Protein AF-A0A972ZV09-F1 (afdb_monomer_lite)

Radius of gyration: 36.0 Å; chains: 1; bounding box: 97×47×98 Å

Secondary structure (DSSP, 8-state):
--GGGS--S-EEEEEEEEESS-EEEEEEEEEETTEEEEEEEEEETTEEEEEEEEEE-SSSEEEEEEE---TTSPP-GGG-EEEEEEEEETTEEEEEEEETTS-EEEEEEEEE------S--------------EEEEEEEESEEE-HHHHHHHHHHHHHHS-TTPPPEEEEEETTEEEEEEHHHHHH-SSS-SEES-EEEEEEE--TT--EEEEEEE-SSSPEEEEEEESSHHHHHHHHHHHHHHHHTTB-HHHHHHHHHHHHHHHHHHHHHHHHGGGS-HHHHHHHHHHHHHHHHHHHHHHHHS-SEEEES-GGG--GGGGTHHHHHHHHHHHHHHHHHHHHHHHS-THHHHHHHHHHHT-

Foldseek 3Di:
DDPPPPDPPAAKKWKFWDFLFTFTKIKHWDDDPNFIKIWIWTQTPNDIWIWIWGWDCDVQTKTFTFTDDDPPDDGDQQATWMKTWDDDDPQWTKIWIAGNVGTIGIMTIGGDDPPPDPDPDCPDPPDPPPLDKDKDKDFQWFFEAEQVLVVVLQCLVCVLAPVPWFKWKWFQDPNDTDIDTPVVLLPDPPGDQKGQWMKIKTWDDDVSWTWIWIWTRHFQDTTMIMIITSDPVSSVVSRVVSSVSSNVGHDPLLRCCSVCLVVVLVVLVVVLVVVLVVDDPVVSVVSVVVSVVLSVVSVVVSSVRTSYMYGSDPPPPDVVNSCVSVVVVVVSVVVSVVVVVVVVVPPPPVPVVVVVCVVVVD

Structure (mmCIF, N/CA/C/O backbone):
data_AF-A0A972ZV09-F1
#
_entry.id   AF-A0A972ZV09-F1
#
loop_
_atom_site.group_PDB
_atom_site.id
_atom_site.type_symbol
_atom_site.label_atom_id
_atom_site.label_alt_id
_atom_site.label_comp_id
_atom_site.label_asym_id
_atom_site.label_entity_id
_atom_site.label_seq_id
_atom_site.pdbx_PDB_ins_code
_atom_site.Cartn_x
_atom_site.Cartn_y
_atom_site.Cartn_z
_atom_site.occupancy
_atom_site.B_iso_or_equiv
_atom_site.auth_seq_id
_atom_site.auth_comp_id
_atom_site.auth_asym_id
_atom_site.auth_atom_id
_atom_site.pdbx_PDB_model_num
ATOM 1 N N . MET A 1 1 ? -25.534 -18.226 44.373 1.00 36.06 1 MET A N 1
ATOM 2 C CA . MET A 1 1 ? -24.478 -17.247 44.049 1.00 36.06 1 MET A CA 1
ATOM 3 C C . MET A 1 1 ? -24.821 -16.002 44.845 1.00 36.06 1 MET A C 1
ATOM 5 O O . MET A 1 1 ? -25.940 -15.525 44.704 1.00 36.06 1 MET A O 1
ATOM 9 N N . ASN A 1 2 ? -23.976 -15.649 45.815 1.00 26.70 2 ASN A N 1
ATOM 10 C CA . ASN A 1 2 ? -24.280 -14.675 46.866 1.00 26.70 2 ASN A CA 1
ATOM 11 C C . ASN A 1 2 ? -24.322 -13.252 46.293 1.00 26.70 2 ASN A C 1
ATOM 13 O O . ASN A 1 2 ? -23.460 -12.887 45.502 1.00 26.70 2 ASN A O 1
ATOM 17 N N . ILE A 1 3 ? -25.323 -12.472 46.697 1.00 36.94 3 ILE A N 1
ATOM 18 C CA . ILE A 1 3 ? -25.605 -11.109 46.208 1.00 36.94 3 ILE A CA 1
ATOM 19 C C . ILE A 1 3 ? -24.677 -10.066 46.881 1.00 36.94 3 ILE A C 1
ATOM 21 O O . ILE A 1 3 ? -24.664 -8.903 46.496 1.00 36.94 3 ILE A O 1
ATOM 25 N N . ASP A 1 4 ? -23.822 -10.496 47.813 1.00 37.41 4 ASP A N 1
ATOM 26 C CA . ASP A 1 4 ? -22.968 -9.622 48.631 1.00 37.41 4 ASP A CA 1
ATOM 27 C C . ASP A 1 4 ? -21.567 -9.328 48.042 1.00 37.41 4 ASP A C 1
ATOM 29 O O . ASP A 1 4 ? -20.774 -8.644 48.683 1.00 37.41 4 ASP A O 1
ATOM 33 N N . GLU A 1 5 ? -21.236 -9.804 46.832 1.00 37.22 5 GLU A N 1
ATOM 34 C CA . GLU A 1 5 ? -19.898 -9.619 46.216 1.00 37.22 5 GLU A CA 1
ATOM 35 C C . GLU A 1 5 ? -19.857 -8.720 44.965 1.00 37.22 5 GLU A C 1
ATOM 37 O O . GLU A 1 5 ? -18.779 -8.468 44.426 1.00 37.22 5 GLU A O 1
ATOM 42 N N . ILE A 1 6 ? -20.988 -8.162 44.516 1.00 45.69 6 ILE A N 1
ATOM 43 C CA . ILE A 1 6 ? -20.972 -7.089 43.510 1.00 45.69 6 ILE A CA 1
ATOM 44 C C . ILE A 1 6 ? -20.925 -5.772 44.278 1.00 45.69 6 ILE A C 1
ATOM 46 O O . ILE A 1 6 ? -21.957 -5.269 44.724 1.00 45.69 6 ILE A O 1
ATOM 50 N N . GLY A 1 7 ? -19.715 -5.237 44.469 1.00 53.50 7 GLY A N 1
ATOM 51 C CA . GLY A 1 7 ? -19.532 -3.878 44.974 1.00 53.50 7 GLY A CA 1
ATOM 52 C C . GLY A 1 7 ? -20.474 -2.940 44.209 1.00 53.50 7 GLY A C 1
ATOM 53 O O . GLY A 1 7 ? -20.509 -3.018 42.977 1.00 53.50 7 GLY A O 1
ATOM 54 N N . PRO A 1 8 ? -21.304 -2.138 44.906 1.00 65.50 8 PRO A N 1
ATOM 55 C CA . PRO A 1 8 ? -22.316 -1.309 44.263 1.00 65.50 8 PRO A CA 1
ATOM 56 C C . PRO A 1 8 ? -21.635 -0.464 43.188 1.00 65.50 8 PRO A C 1
ATOM 58 O O . PRO A 1 8 ? -20.474 -0.106 43.353 1.00 65.50 8 PRO A O 1
ATOM 61 N N . ILE A 1 9 ? -22.352 -0.131 42.114 1.00 78.44 9 ILE A N 1
ATOM 62 C CA . ILE A 1 9 ? -21.926 0.704 40.969 1.00 78.44 9 ILE A CA 1
ATOM 63 C C . ILE A 1 9 ? -21.288 2.072 41.332 1.00 78.44 9 ILE A C 1
ATOM 65 O O . ILE A 1 9 ? -21.080 2.910 40.461 1.00 78.44 9 ILE A O 1
ATOM 69 N N . GLU A 1 10 ? -21.028 2.342 42.610 1.00 85.88 10 GLU A N 1
ATOM 70 C CA . GLU A 1 10 ? -20.207 3.425 43.127 1.00 85.88 10 GLU A CA 1
ATOM 71 C C . GLU A 1 10 ? -18.882 3.517 42.361 1.00 85.88 10 GLU A C 1
ATOM 73 O O . GLU A 1 10 ? -18.126 2.555 42.229 1.00 85.88 10 GLU A O 1
ATOM 78 N N . GLY A 1 11 ? -18.602 4.705 41.837 1.00 87.00 11 GLY A N 1
ATOM 79 C CA . GLY A 1 11 ? -17.450 4.936 40.987 1.00 87.00 11 GLY A CA 1
ATOM 80 C C . GLY A 1 11 ? -17.715 5.982 39.919 1.00 87.00 11 GLY A C 1
ATOM 81 O O . GLY A 1 11 ? -18.729 6.684 39.917 1.00 87.00 11 GLY A O 1
ATOM 82 N N . HIS A 1 12 ? -16.757 6.089 39.010 1.00 89.69 12 HIS A N 1
ATOM 83 C CA . HIS A 1 12 ? -16.857 6.939 37.837 1.00 89.69 12 HIS A CA 1
ATOM 84 C C . HIS A 1 12 ? -16.921 6.043 36.609 1.00 89.69 12 HIS A C 1
ATOM 86 O O . HIS A 1 12 ? -16.189 5.056 36.504 1.00 89.69 12 HIS A O 1
ATOM 92 N N . TRP A 1 13 ? -17.771 6.421 35.669 1.00 90.88 13 TRP A N 1
ATOM 93 C CA . TRP A 1 13 ? -18.077 5.631 34.495 1.00 90.88 13 TRP A CA 1
ATOM 94 C C . TRP A 1 13 ? -18.086 6.532 33.272 1.00 90.88 13 TRP A C 1
ATOM 96 O O . TRP A 1 13 ? -18.678 7.613 33.278 1.00 90.88 13 TRP A O 1
ATOM 106 N N . LEU A 1 14 ? -17.428 6.074 32.215 1.00 91.75 14 LEU A N 1
ATOM 107 C CA . LEU A 1 14 ? -17.494 6.692 30.898 1.00 91.75 14 LEU A CA 1
ATOM 108 C C . LEU A 1 14 ? -18.396 5.842 30.025 1.00 91.75 14 LEU A C 1
ATOM 110 O O . LEU A 1 14 ? -18.236 4.624 29.980 1.00 91.75 14 LEU A O 1
ATOM 114 N N . GLY A 1 15 ? -19.338 6.474 29.342 1.00 89.31 15 GLY A N 1
ATOM 115 C CA . GLY A 1 15 ? -20.274 5.758 28.500 1.00 89.31 15 GLY A CA 1
ATOM 116 C C . GLY A 1 15 ? -20.595 6.466 27.203 1.00 89.31 15 GLY A C 1
ATOM 117 O O . GLY A 1 15 ? -20.342 7.655 27.022 1.00 89.31 15 GLY A O 1
ATOM 118 N N . GLU A 1 16 ? -21.166 5.696 26.289 1.00 90.00 16 GLU A N 1
ATOM 119 C CA . GLU A 1 16 ? -21.756 6.202 25.057 1.00 90.00 16 GLU A CA 1
ATOM 120 C C . GLU A 1 16 ? -23.252 5.900 25.093 1.00 90.00 16 GLU A C 1
ATOM 122 O O . GLU A 1 16 ? -23.661 4.747 25.258 1.00 90.00 16 GLU A O 1
ATOM 127 N N . ILE A 1 17 ? -24.058 6.947 24.953 1.00 90.00 17 ILE A N 1
ATOM 128 C CA . ILE A 1 17 ? -25.514 6.869 24.895 1.00 90.00 17 ILE A CA 1
ATOM 129 C C . ILE A 1 17 ? -25.917 6.767 23.429 1.00 90.00 17 ILE A C 1
ATOM 131 O O . ILE A 1 17 ? -25.438 7.530 22.589 1.00 90.00 17 ILE A O 1
ATOM 135 N N . ARG A 1 18 ? -26.791 5.809 23.115 1.00 90.12 18 ARG A N 1
ATOM 136 C CA . ARG A 1 18 ? -27.318 5.555 21.769 1.00 90.12 18 ARG A CA 1
ATOM 137 C C . ARG A 1 18 ? -28.833 5.386 21.828 1.00 90.12 18 ARG A C 1
ATOM 139 O O . ARG A 1 18 ? -29.338 4.772 22.761 1.00 90.12 18 ARG A O 1
ATOM 146 N N . GLY A 1 19 ? -29.560 5.873 20.824 1.00 91.19 19 GLY A N 1
ATOM 147 C CA . GLY A 1 19 ? -31.023 5.802 20.764 1.00 91.19 19 GLY A CA 1
ATOM 148 C C . GLY A 1 19 ? -31.604 7.039 20.094 1.00 91.19 19 GLY A C 1
ATOM 149 O O . GLY A 1 19 ? -31.055 7.509 19.099 1.00 91.19 19 GLY A O 1
ATOM 150 N N . THR A 1 20 ? -32.682 7.588 20.661 1.00 89.94 20 THR A N 1
ATOM 151 C CA . THR A 1 20 ? -33.258 8.872 20.216 1.00 89.94 20 THR A CA 1
ATOM 152 C C . THR A 1 20 ? -32.247 10.020 20.327 1.00 89.94 20 THR A C 1
ATOM 154 O O . THR A 1 20 ? -32.226 10.911 19.481 1.00 89.94 20 THR A O 1
ATOM 157 N N . HIS A 1 21 ? -31.369 9.963 21.331 1.00 87.25 21 HIS A N 1
ATOM 158 C CA . HIS A 1 21 ? -30.211 10.841 21.467 1.00 87.25 21 HIS A CA 1
ATOM 159 C C . HIS A 1 21 ? -28.920 10.024 21.410 1.00 87.25 21 HIS A C 1
ATOM 161 O O . HIS A 1 21 ? -28.874 8.877 21.862 1.00 87.25 21 HIS A O 1
ATOM 167 N N . ILE A 1 22 ? -27.879 10.624 20.830 1.00 87.00 22 ILE A N 1
ATOM 168 C CA . ILE A 1 22 ? -26.551 10.024 20.705 1.00 87.00 22 ILE A CA 1
ATOM 169 C C . ILE A 1 22 ? -25.535 11.010 21.267 1.00 87.00 22 ILE A C 1
ATOM 171 O O . ILE A 1 22 ? -25.523 12.178 20.871 1.00 87.00 22 ILE A O 1
ATOM 175 N N . GLY A 1 23 ? -24.698 10.545 22.190 1.00 88.19 23 GLY A N 1
ATOM 176 C CA . GLY A 1 23 ? -23.749 11.410 22.874 1.00 88.19 23 GLY A CA 1
ATOM 177 C C . GLY A 1 23 ? -22.776 10.663 23.773 1.00 88.19 23 GLY A C 1
ATOM 178 O O . GLY A 1 23 ? -23.015 9.524 24.179 1.00 88.19 23 GLY A O 1
ATOM 179 N N . ASN A 1 24 ? -21.677 11.337 24.102 1.00 91.00 24 ASN A N 1
ATOM 180 C CA . ASN A 1 24 ? -20.750 10.864 25.125 1.00 91.00 24 ASN A CA 1
ATOM 181 C C . ASN A 1 24 ? -21.322 11.200 26.499 1.00 91.00 24 ASN A C 1
ATOM 183 O O . ASN A 1 24 ? -21.827 12.306 26.702 1.00 91.00 24 ASN A O 1
ATOM 187 N N . ALA A 1 25 ? -21.206 10.276 27.443 1.00 92.31 25 ALA A N 1
ATOM 188 C CA . ALA A 1 25 ? -21.723 10.443 28.785 1.00 92.31 25 ALA A CA 1
ATOM 189 C C . ALA A 1 25 ? -20.680 10.126 29.854 1.00 92.31 25 ALA A C 1
ATOM 191 O O . ALA A 1 25 ? -19.812 9.266 29.697 1.00 92.31 25 ALA A O 1
ATOM 192 N N . PHE A 1 26 ? -20.796 10.828 30.971 1.00 93.75 26 PHE A N 1
ATOM 193 C CA . PHE A 1 26 ? -20.036 10.594 32.182 1.00 93.75 26 PHE A CA 1
ATOM 194 C C . PHE A 1 26 ? -21.010 10.418 33.336 1.00 93.75 26 PHE A C 1
ATOM 196 O O . PHE A 1 26 ? -21.828 11.298 33.586 1.00 93.75 26 PHE A O 1
ATOM 203 N N . LEU A 1 27 ? -20.913 9.294 34.033 1.00 93.38 27 LEU A N 1
ATOM 204 C CA . LEU A 1 27 ? -21.746 8.974 35.180 1.00 93.38 27 LEU A CA 1
ATOM 205 C C . LEU A 1 27 ? -20.853 8.819 36.404 1.00 93.38 27 LEU A C 1
ATOM 207 O O . LEU A 1 27 ? -19.906 8.033 36.411 1.00 93.38 27 LEU A O 1
ATOM 211 N N . ARG A 1 28 ? -21.181 9.537 37.468 1.00 93.12 28 ARG A N 1
ATOM 212 C CA . ARG A 1 28 ? -20.557 9.379 38.774 1.00 93.12 28 ARG A CA 1
ATOM 213 C C . ARG A 1 28 ? -21.604 8.892 39.751 1.00 93.12 28 ARG A C 1
ATOM 215 O O . ARG A 1 28 ? -22.574 9.599 39.974 1.00 93.12 28 ARG A O 1
ATOM 222 N N . VAL A 1 29 ? -21.379 7.743 40.374 1.00 91.31 29 VAL A N 1
ATOM 223 C CA . VAL A 1 29 ? -22.232 7.232 41.450 1.00 91.31 29 VAL A CA 1
ATOM 224 C C . VAL A 1 29 ? -21.458 7.284 42.755 1.00 91.31 29 VAL A C 1
ATOM 226 O O . VAL A 1 29 ? -20.317 6.829 42.828 1.00 91.31 29 VAL A O 1
ATOM 229 N N . TYR A 1 30 ? -22.051 7.870 43.785 1.00 90.00 30 TYR A N 1
ATOM 230 C CA . TYR A 1 30 ? -21.415 8.036 45.084 1.00 90.00 30 TYR A CA 1
ATOM 231 C C . TYR A 1 30 ? -22.450 8.031 46.201 1.00 90.00 30 TYR A C 1
ATOM 233 O O . TYR A 1 30 ? -23.641 8.254 45.985 1.00 90.00 30 TYR A O 1
ATOM 241 N N . ARG A 1 31 ? -21.981 7.787 47.422 1.00 89.62 31 ARG A N 1
ATOM 242 C CA . ARG A 1 31 ? -22.831 7.816 48.605 1.00 89.62 31 ARG A CA 1
ATOM 243 C C . ARG A 1 31 ? -22.813 9.199 49.246 1.00 89.62 31 ARG A C 1
ATOM 245 O O . ARG A 1 31 ? -21.745 9.741 49.520 1.00 89.62 31 ARG A O 1
ATOM 252 N N . SER A 1 32 ? -23.989 9.745 49.529 1.00 88.12 32 SER A N 1
ATOM 253 C CA . SER A 1 32 ? -24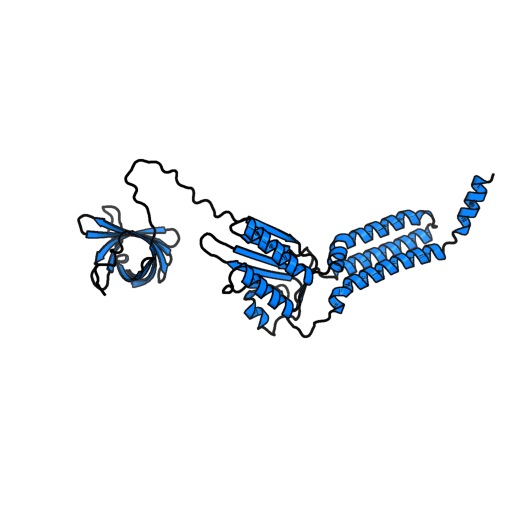.166 10.984 50.286 1.00 88.12 32 SER A CA 1
ATOM 254 C C . SER A 1 32 ? -25.251 10.768 51.332 1.00 88.12 32 SER A C 1
ATOM 256 O O . SER A 1 32 ? -26.338 10.303 51.006 1.00 88.12 32 SER A O 1
ATOM 258 N N . ASN A 1 33 ? -24.953 11.049 52.603 1.00 86.50 33 ASN A N 1
ATOM 259 C CA . ASN A 1 33 ? -25.886 10.857 53.725 1.00 86.50 33 ASN A CA 1
ATOM 260 C C . ASN A 1 33 ? -26.512 9.447 53.806 1.00 86.50 33 ASN A C 1
ATOM 262 O O . ASN A 1 33 ? -27.646 9.286 54.243 1.00 86.50 33 ASN A O 1
ATOM 266 N N . GLY A 1 34 ? -25.769 8.417 53.387 1.00 81.81 34 GLY A N 1
ATOM 267 C CA . GLY A 1 34 ? -26.234 7.026 53.392 1.00 81.81 34 GLY A CA 1
ATOM 268 C C . GLY A 1 34 ? -27.050 6.612 52.164 1.00 81.81 34 GLY A C 1
ATOM 269 O O . GLY A 1 34 ? -27.286 5.419 51.995 1.00 81.81 34 GLY A O 1
ATOM 270 N N . GLU A 1 35 ? -27.408 7.545 51.281 1.00 86.19 35 GLU A N 1
ATOM 271 C CA . GLU A 1 35 ? -28.100 7.262 50.022 1.00 86.19 35 GLU A CA 1
ATOM 272 C C . GLU A 1 35 ? -27.125 7.219 48.840 1.00 86.19 35 GLU A C 1
ATOM 274 O O . GLU A 1 35 ? -26.125 7.941 48.816 1.00 86.19 35 GLU A O 1
ATOM 279 N N . LEU A 1 36 ? -27.418 6.372 47.850 1.00 89.12 36 LEU A N 1
ATOM 280 C CA . LEU A 1 36 ? -26.687 6.326 46.586 1.00 89.12 36 LEU A CA 1
ATOM 281 C C . LEU A 1 36 ? -27.261 7.364 45.617 1.00 89.12 36 LEU A C 1
ATOM 283 O O . LEU A 1 36 ? -28.429 7.296 45.230 1.00 89.12 36 LEU A O 1
ATOM 287 N N . ILE A 1 37 ? -26.415 8.302 45.211 1.00 92.62 37 ILE A N 1
ATOM 288 C CA . ILE A 1 37 ? -26.747 9.399 44.303 1.00 92.62 37 ILE A CA 1
ATOM 289 C C . ILE A 1 37 ? -25.863 9.285 43.061 1.00 92.62 37 ILE A C 1
ATOM 291 O O . ILE A 1 37 ? -24.741 8.774 43.124 1.00 92.62 37 ILE A O 1
ATOM 295 N N . SER A 1 38 ? -26.366 9.764 41.930 1.00 92.88 38 SER A N 1
ATOM 296 C CA . SER A 1 38 ? -25.640 9.866 40.674 1.00 92.88 38 SER A CA 1
ATOM 297 C C . SER A 1 38 ? -25.595 11.296 40.134 1.00 92.88 38 SER A C 1
ATOM 299 O O . SER A 1 38 ? -26.609 11.982 40.166 1.00 92.88 38 SER A O 1
ATOM 301 N N . ASP A 1 39 ? -24.458 11.694 39.564 1.00 93.06 39 ASP A N 1
ATOM 302 C CA . ASP A 1 39 ? -24.303 12.852 38.665 1.00 93.06 39 ASP A CA 1
ATOM 303 C C . ASP A 1 39 ? -24.043 12.296 37.258 1.00 93.06 39 ASP A C 1
ATOM 305 O O . ASP A 1 39 ? -23.027 11.629 37.029 1.00 93.06 39 ASP A O 1
ATOM 309 N N . LEU A 1 40 ? -24.987 12.502 36.341 1.00 93.81 40 LEU A N 1
ATOM 310 C CA . LEU A 1 40 ? -24.896 12.083 34.947 1.00 93.81 40 LEU A CA 1
ATOM 311 C C . LEU A 1 40 ? -24.766 13.311 34.048 1.00 93.81 40 LEU A C 1
ATOM 313 O O . LEU A 1 40 ? -25.649 14.159 33.995 1.00 93.81 40 LEU A O 1
ATOM 317 N N . ARG A 1 41 ? -23.694 13.364 33.261 1.00 93.56 41 ARG A N 1
ATOM 318 C CA . ARG A 1 41 ? -23.439 14.424 32.283 1.00 93.56 41 ARG A CA 1
ATOM 319 C C . ARG A 1 41 ? -23.429 13.839 30.893 1.00 93.56 41 ARG A C 1
ATOM 321 O O . ARG A 1 41 ? -22.662 12.916 30.631 1.00 93.56 41 ARG A O 1
ATOM 328 N N . ILE A 1 42 ? -24.235 14.390 29.999 1.00 90.88 42 ILE A N 1
ATOM 329 C CA . ILE A 1 42 ? -24.343 13.928 28.618 1.00 90.88 42 ILE A CA 1
ATOM 330 C C . ILE A 1 42 ? -23.998 15.088 27.698 1.00 90.88 42 ILE A C 1
ATOM 332 O O . ILE A 1 42 ? -24.594 16.154 27.800 1.00 90.88 42 ILE A O 1
ATOM 336 N N . ASN A 1 43 ? -23.048 14.875 26.793 1.00 88.75 43 ASN A N 1
ATOM 337 C CA . ASN A 1 43 ? -22.777 15.790 25.694 1.00 88.75 43 ASN A CA 1
ATOM 338 C C . ASN A 1 43 ? -23.555 15.331 24.457 1.00 88.75 43 ASN A C 1
ATOM 340 O O . ASN A 1 43 ? -23.182 14.336 23.826 1.00 88.75 43 ASN A O 1
ATOM 344 N N . ILE A 1 44 ? -24.618 16.060 24.121 1.00 80.81 44 ILE A N 1
ATOM 345 C CA . ILE A 1 44 ? -25.437 15.839 22.928 1.00 80.81 44 ILE A CA 1
ATOM 346 C C . ILE A 1 44 ? -25.164 17.000 21.975 1.00 80.81 44 ILE A C 1
ATOM 348 O O . ILE A 1 44 ? -25.475 18.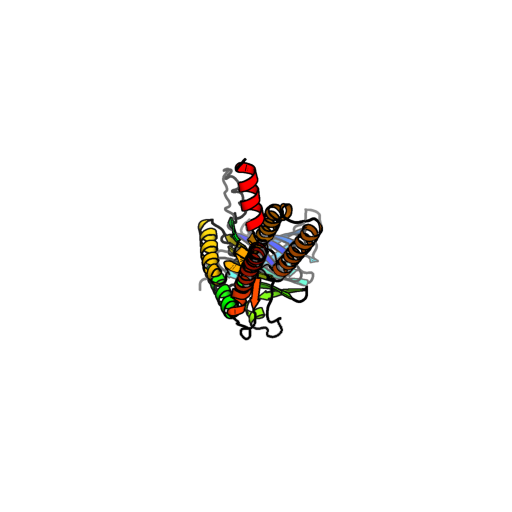146 22.274 1.00 80.81 44 ILE A O 1
ATOM 352 N N . GLN A 1 45 ? -24.566 16.708 20.818 1.00 76.19 45 GLN A N 1
ATOM 353 C CA . GLN A 1 45 ? -24.305 17.700 19.760 1.00 76.19 45 GLN A CA 1
ATOM 354 C C . GLN A 1 45 ? -23.517 18.952 20.208 1.00 76.19 45 GLN A C 1
ATOM 356 O O . GLN A 1 45 ? -23.618 20.004 19.585 1.00 76.19 45 GLN A O 1
ATOM 361 N N . GLY A 1 46 ? -22.677 18.833 21.241 1.00 75.12 46 GLY A N 1
ATOM 362 C CA . GLY A 1 46 ? -21.849 19.928 21.752 1.00 75.12 46 GLY A CA 1
ATOM 363 C C . GLY A 1 46 ? -22.429 20.641 22.974 1.00 75.12 46 GLY A C 1
ATOM 364 O O . GLY A 1 46 ? -21.700 21.399 23.612 1.00 75.12 46 GLY A O 1
ATOM 365 N N . GLU A 1 47 ? -23.681 20.367 23.345 1.00 81.31 47 GLU A N 1
ATOM 366 C CA . GLU A 1 47 ? -24.303 20.882 24.565 1.00 81.31 47 GLU A CA 1
ATOM 367 C C . GLU A 1 47 ? -24.250 19.836 25.682 1.00 81.31 47 GLU A C 1
ATOM 369 O O . GLU A 1 47 ? -24.507 18.650 25.463 1.00 81.31 47 GLU A O 1
ATOM 374 N N . VAL A 1 48 ? -23.883 20.271 26.892 1.00 86.56 48 VAL A N 1
ATOM 375 C CA . VAL A 1 48 ? -23.780 19.393 28.065 1.00 86.56 48 VAL A CA 1
ATOM 376 C C . VAL A 1 48 ? -25.037 19.527 28.914 1.00 86.56 48 VAL A C 1
ATOM 378 O O . VAL A 1 48 ? -25.269 20.571 29.519 1.00 86.56 48 VAL A O 1
ATOM 381 N N . THR A 1 49 ? -25.808 18.449 29.007 1.00 88.81 49 THR A N 1
ATOM 382 C CA . THR A 1 49 ? -26.947 18.327 29.923 1.00 88.81 49 THR A CA 1
ATOM 383 C C . THR A 1 49 ? -26.522 17.546 31.161 1.00 88.81 49 THR A C 1
ATOM 385 O O . THR A 1 49 ? -25.858 16.512 31.050 1.00 88.81 49 THR A O 1
ATOM 388 N N . VAL A 1 50 ? -26.894 18.040 32.342 1.00 92.56 50 VAL A N 1
ATOM 389 C CA . VAL A 1 50 ? -26.559 17.432 33.636 1.00 92.56 50 VAL A CA 1
ATOM 390 C C . VAL A 1 50 ? -27.836 16.911 34.289 1.00 92.56 50 VAL A C 1
ATOM 392 O O . VAL A 1 50 ? -28.852 17.603 34.292 1.00 92.56 50 VAL A O 1
ATOM 395 N N . PHE A 1 51 ? -27.777 15.702 34.836 1.00 93.06 51 PHE A N 1
ATOM 396 C CA . PHE A 1 51 ? -28.855 15.054 35.568 1.00 93.06 51 PHE A CA 1
ATOM 397 C C . PHE A 1 51 ? -28.360 14.646 36.951 1.00 93.06 51 PHE A C 1
ATOM 399 O O . PHE A 1 51 ? -27.358 13.939 37.075 1.00 93.06 51 PHE A O 1
ATOM 406 N N . ASP A 1 52 ? -29.109 15.030 37.973 1.00 93.00 52 ASP A N 1
ATOM 407 C CA . ASP A 1 52 ? -29.004 14.443 39.298 1.00 93.00 52 ASP A CA 1
ATOM 408 C C . ASP A 1 52 ? -29.883 13.201 39.341 1.00 93.00 52 ASP A C 1
ATOM 410 O O . ASP A 1 52 ? -31.007 13.205 38.836 1.00 93.00 52 ASP A O 1
ATOM 414 N N . GLY A 1 53 ? -29.402 12.124 39.950 1.00 91.19 53 GLY A N 1
ATOM 415 C CA . GLY A 1 53 ? -30.209 10.924 40.058 1.00 91.19 53 GLY A CA 1
ATOM 416 C C . GLY A 1 53 ? -30.087 10.180 41.366 1.00 91.19 53 GLY A C 1
ATOM 417 O O . GLY A 1 53 ? -29.083 10.263 42.069 1.00 91.19 53 GLY A O 1
ATOM 418 N N . ARG A 1 54 ? -31.148 9.451 41.704 1.00 92.56 54 ARG A N 1
ATOM 419 C CA . ARG A 1 54 ? -31.202 8.595 42.891 1.00 92.56 54 ARG A CA 1
ATOM 420 C C . ARG A 1 54 ? -31.121 7.144 42.454 1.00 92.56 54 ARG A C 1
ATOM 422 O O . ARG A 1 54 ? -31.899 6.709 41.607 1.00 92.56 54 ARG A O 1
ATOM 429 N N . VAL A 1 55 ? -30.176 6.402 43.023 1.00 91.50 55 VAL A N 1
ATOM 430 C CA . VAL A 1 55 ? -29.971 4.994 42.680 1.00 91.50 55 VAL A CA 1
ATOM 431 C C . VAL A 1 55 ? -30.813 4.119 43.600 1.00 91.50 55 VAL A C 1
ATOM 433 O O . VAL A 1 55 ? -30.580 4.041 44.806 1.00 91.50 55 VAL A O 1
ATOM 436 N N . ASN A 1 56 ? -31.758 3.397 43.011 1.00 90.00 56 ASN A N 1
ATOM 437 C CA . ASN A 1 56 ? -32.533 2.362 43.674 1.00 90.00 56 ASN A CA 1
ATOM 438 C C . ASN A 1 56 ? -31.832 1.015 43.452 1.00 90.00 56 ASN A C 1
ATOM 440 O O . ASN A 1 56 ? -31.903 0.433 42.370 1.00 90.00 56 ASN A O 1
ATOM 444 N N . ALA A 1 57 ? -31.163 0.505 44.487 1.00 83.12 57 ALA A N 1
ATOM 445 C CA . ALA A 1 57 ? -30.399 -0.748 44.444 1.00 83.12 57 ALA A CA 1
ATOM 446 C C . ALA A 1 57 ? -31.266 -2.033 44.486 1.00 83.12 57 ALA A C 1
ATOM 448 O O . ALA A 1 57 ? -30.755 -3.111 44.782 1.00 83.12 57 ALA A O 1
ATOM 449 N N . GLY A 1 58 ? -32.575 -1.933 44.230 1.00 79.62 58 GLY A N 1
ATOM 450 C CA . GLY A 1 58 ? -33.462 -3.099 44.132 1.00 79.62 58 GLY A CA 1
ATOM 451 C C . GLY A 1 58 ? -33.243 -3.886 42.831 1.00 79.62 58 GLY A C 1
ATOM 452 O O . GLY A 1 58 ? -32.497 -3.436 41.972 1.00 79.62 58 GLY A O 1
ATOM 453 N N . PRO A 1 59 ? -33.865 -5.064 42.658 1.00 80.12 59 PRO A N 1
ATOM 454 C CA . PRO A 1 59 ? -33.949 -5.745 41.368 1.00 80.12 59 PRO A CA 1
ATOM 455 C C . PRO A 1 59 ? -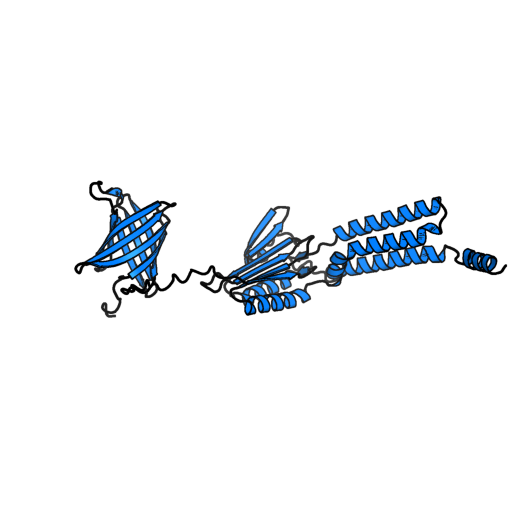35.258 -5.363 40.633 1.00 80.12 59 PRO A C 1
ATOM 457 O O . PRO A 1 59 ? -36.335 -5.701 41.130 1.00 80.12 59 PRO A O 1
ATOM 460 N N . PRO A 1 60 ? -35.218 -4.709 39.454 1.00 84.06 60 PRO A N 1
ATOM 461 C CA . PRO A 1 60 ? -34.034 -4.251 38.722 1.00 84.06 60 PRO A CA 1
ATOM 462 C C . PRO A 1 60 ? -33.420 -2.988 39.337 1.00 84.06 60 PRO A C 1
ATOM 464 O O . PRO A 1 60 ? -34.129 -2.172 39.929 1.00 84.06 60 PRO A O 1
ATOM 467 N N . MET A 1 61 ? -32.104 -2.824 39.172 1.00 89.12 61 MET A N 1
ATOM 468 C CA . MET A 1 61 ? -31.398 -1.645 39.671 1.00 89.12 61 MET A CA 1
ATOM 469 C C . MET A 1 61 ? -31.706 -0.469 38.750 1.00 89.12 61 MET A C 1
ATOM 471 O O . MET A 1 61 ? -31.557 -0.580 37.532 1.00 89.12 61 MET A O 1
ATOM 475 N N . THR A 1 62 ? -32.136 0.659 39.310 1.00 92.69 62 THR A N 1
ATOM 476 C CA . THR A 1 62 ? -32.541 1.828 38.515 1.00 92.69 62 THR A CA 1
ATOM 477 C C . THR A 1 62 ? -31.929 3.112 39.045 1.00 92.69 62 THR A C 1
ATOM 479 O O . THR A 1 62 ? -31.741 3.253 40.249 1.00 92.69 62 THR A O 1
ATOM 482 N N . ILE A 1 63 ? -31.705 4.077 38.163 1.00 93.69 63 ILE A N 1
ATOM 483 C CA . ILE A 1 63 ? -31.372 5.458 38.498 1.00 93.69 63 ILE A CA 1
ATOM 484 C C . ILE A 1 63 ? -32.512 6.341 38.000 1.00 93.69 63 ILE A C 1
ATOM 486 O O . ILE A 1 63 ? -32.760 6.398 36.797 1.00 93.69 63 ILE A O 1
ATOM 490 N N . ASP A 1 64 ? -33.217 7.010 38.907 1.00 93.94 64 ASP A N 1
ATOM 491 C CA . ASP A 1 64 ? -34.191 8.036 38.525 1.00 93.94 64 ASP A CA 1
ATOM 492 C C . ASP A 1 64 ? -33.420 9.322 38.206 1.00 93.94 64 ASP A C 1
ATOM 494 O O . ASP A 1 64 ? -32.638 9.766 39.039 1.00 93.94 64 ASP A O 1
ATOM 498 N N . LEU A 1 65 ? -33.592 9.881 37.007 1.00 92.81 65 LEU A N 1
ATOM 499 C CA . LEU A 1 65 ? -32.835 11.016 36.471 1.00 92.81 65 LEU A CA 1
ATOM 500 C C . LEU A 1 65 ? -33.690 12.285 36.488 1.00 92.81 65 LEU A C 1
ATOM 502 O O . LEU A 1 65 ? -34.774 12.319 35.905 1.00 92.81 65 LEU A O 1
ATOM 506 N N . VAL A 1 66 ? -33.178 13.347 37.099 1.00 92.69 66 VAL A N 1
ATOM 507 C CA . VAL A 1 66 ? -33.804 14.670 37.151 1.00 92.69 66 VAL A CA 1
ATOM 508 C C . VAL A 1 66 ? -32.813 15.696 36.600 1.00 92.69 66 VAL A C 1
ATOM 510 O O . VAL A 1 66 ? -31.669 15.715 37.047 1.00 92.69 66 VAL A O 1
ATOM 513 N N . PRO A 1 67 ? -33.202 16.547 35.635 1.00 89.75 67 PRO A N 1
ATOM 514 C CA . PRO A 1 67 ? -32.319 17.592 35.125 1.00 89.75 67 PRO A CA 1
ATOM 515 C C . PRO A 1 67 ? -31.825 18.501 36.251 1.00 89.75 67 PRO A C 1
ATOM 517 O O . PRO A 1 67 ? -32.623 19.011 37.040 1.00 89.75 67 PRO A O 1
ATOM 520 N N . HIS A 1 68 ? -30.516 18.726 36.302 1.00 89.31 68 HIS A N 1
ATOM 521 C CA . HIS A 1 68 ? -29.929 19.698 37.212 1.00 89.31 68 HIS A CA 1
ATOM 522 C C . HIS A 1 68 ? -30.237 21.105 36.695 1.00 89.31 68 HIS A C 1
ATOM 524 O O . HIS A 1 68 ? -29.822 21.474 35.594 1.00 89.31 68 HIS A O 1
ATOM 530 N N . VAL A 1 69 ? -30.959 21.892 37.488 1.00 86.31 69 VAL A N 1
ATOM 531 C CA . VAL A 1 69 ? -31.304 23.284 37.175 1.00 86.31 69 VAL A CA 1
ATOM 532 C C . VAL A 1 69 ? -30.847 24.202 38.300 1.00 86.31 69 VAL A C 1
ATOM 534 O O . VAL A 1 69 ? -30.826 23.811 39.469 1.00 86.31 69 VAL A O 1
ATOM 537 N N . GLU A 1 70 ? -30.479 25.436 37.954 1.00 83.12 70 GLU A N 1
ATOM 538 C CA . GLU A 1 70 ? -30.113 26.432 38.958 1.00 83.12 70 GLU A CA 1
ATOM 539 C C . GLU A 1 70 ? -31.310 26.763 39.872 1.00 83.12 70 GLU A C 1
ATOM 541 O O . GLU A 1 70 ? -32.465 26.744 39.426 1.00 83.12 70 GLU A O 1
ATOM 546 N N . PRO A 1 71 ? -31.069 27.093 41.155 1.00 77.19 71 PRO A N 1
ATOM 547 C CA . PRO A 1 71 ? -32.136 27.435 42.088 1.00 77.19 71 PRO A CA 1
ATOM 548 C C . PRO A 1 71 ? -33.015 28.579 41.559 1.00 77.19 71 PRO A C 1
ATOM 550 O O . PRO A 1 71 ? -32.526 29.676 41.298 1.00 77.19 71 PRO A O 1
ATOM 553 N N . GLY A 1 72 ? -34.324 28.338 41.450 1.00 72.62 72 GLY A N 1
ATOM 554 C CA . GLY A 1 72 ? -35.303 29.323 40.968 1.00 72.62 72 GLY A CA 1
ATOM 555 C C . GLY A 1 72 ? -35.738 29.148 39.510 1.00 72.62 72 GLY A C 1
ATOM 556 O O . GLY A 1 72 ? -36.617 29.883 39.065 1.00 72.62 72 GLY A O 1
ATOM 557 N N . ILE A 1 73 ? -35.176 28.175 38.787 1.00 80.38 73 ILE A N 1
ATOM 558 C CA . ILE A 1 73 ? -35.624 27.777 37.447 1.00 80.38 73 ILE A CA 1
ATOM 559 C C . ILE A 1 73 ? -36.571 26.574 37.567 1.00 80.38 73 ILE A C 1
ATOM 561 O O . ILE A 1 73 ? -36.307 25.638 38.323 1.00 80.38 73 ILE A O 1
ATOM 565 N N . GLU A 1 74 ? -37.690 26.596 36.837 1.00 82.69 74 GLU A N 1
ATOM 566 C CA . GLU A 1 74 ? -38.605 25.451 36.775 1.00 82.69 74 GLU A CA 1
ATOM 567 C C . GLU A 1 74 ? -37.948 24.266 36.055 1.00 82.69 74 GLU A C 1
ATOM 569 O O . GLU A 1 74 ? -37.353 24.413 34.988 1.00 82.69 74 GLU A O 1
ATOM 574 N N . ILE A 1 75 ? -38.074 23.076 36.643 1.00 83.19 75 ILE A N 1
ATOM 575 C CA . ILE A 1 75 ? -37.578 21.832 36.048 1.00 83.19 75 ILE A CA 1
ATOM 576 C C . ILE A 1 75 ? -38.448 21.486 34.840 1.00 83.19 75 ILE A C 1
ATOM 578 O O . ILE A 1 75 ? -39.664 21.324 34.973 1.00 83.19 75 ILE A O 1
ATOM 582 N N . ASP A 1 76 ? -37.817 21.285 33.684 1.00 83.31 76 ASP A N 1
ATOM 583 C CA . ASP A 1 76 ? -38.488 20.715 32.520 1.00 83.31 76 ASP A CA 1
ATOM 584 C C . ASP A 1 76 ? -38.850 19.246 32.790 1.00 83.31 76 ASP A C 1
ATOM 586 O O . ASP A 1 76 ? -38.014 18.339 32.728 1.00 83.31 76 ASP A O 1
ATOM 590 N N . GLN A 1 77 ? -40.130 19.013 33.085 1.00 85.75 77 GLN A N 1
ATOM 591 C CA . GLN A 1 77 ? -40.679 17.686 33.371 1.00 85.75 77 GLN A CA 1
ATOM 592 C C . GLN A 1 77 ? -40.528 16.715 32.191 1.00 85.75 77 GLN A C 1
ATOM 594 O O . GLN A 1 77 ? -40.545 15.503 32.390 1.00 85.75 77 GLN A O 1
ATOM 599 N N . SER A 1 78 ? -40.348 17.215 30.965 1.00 83.81 78 SER A N 1
ATOM 600 C CA . SER A 1 78 ? -40.167 16.375 29.779 1.00 83.81 78 SER A CA 1
ATOM 601 C C . SER A 1 78 ? -38.809 15.655 29.762 1.00 83.81 78 SER A C 1
ATOM 603 O O . SER A 1 78 ? -38.677 14.596 29.142 1.00 83.81 78 SER A O 1
ATOM 605 N N . LEU A 1 79 ? -37.823 16.189 30.492 1.00 84.81 79 LEU A N 1
ATOM 606 C CA . LEU A 1 79 ? -36.466 15.653 30.604 1.00 84.81 79 LEU A CA 1
ATOM 607 C C . LEU A 1 79 ? -36.262 14.783 31.854 1.00 84.81 79 LEU A C 1
ATOM 609 O O . LEU A 1 79 ? -35.185 14.226 32.039 1.00 84.81 79 LEU A O 1
ATOM 613 N N . VAL A 1 80 ? -37.273 14.622 32.710 1.00 91.31 80 VAL A N 1
ATOM 614 C CA . VAL A 1 80 ? -37.216 13.654 33.816 1.00 91.31 80 VAL A CA 1
ATOM 615 C C . VAL A 1 80 ? -37.241 12.246 33.237 1.00 91.31 80 VAL A C 1
ATOM 617 O O . VAL A 1 80 ? -38.044 11.959 32.351 1.00 91.31 80 VAL A O 1
ATOM 620 N N . GLY A 1 81 ? -36.385 11.354 33.724 1.00 92.81 81 GLY A N 1
ATOM 621 C CA . GLY A 1 81 ? -36.241 10.023 33.153 1.00 92.81 81 GLY A CA 1
ATOM 622 C C . GLY A 1 81 ? -35.843 8.949 34.147 1.00 92.81 81 GLY A C 1
ATOM 623 O O . GLY A 1 81 ? -35.727 9.174 35.349 1.00 92.81 81 GLY A O 1
ATOM 624 N N . ARG A 1 82 ? -35.623 7.752 33.621 1.00 94.69 82 ARG A N 1
ATOM 625 C CA . ARG A 1 82 ? -35.141 6.594 34.362 1.00 94.69 82 ARG A CA 1
ATOM 626 C C . ARG A 1 82 ? -34.114 5.846 33.532 1.00 94.69 82 ARG A C 1
ATOM 628 O O . ARG A 1 82 ? -34.289 5.645 32.334 1.00 94.69 82 ARG A O 1
ATOM 635 N N . MET A 1 83 ? -33.065 5.387 34.197 1.00 93.94 83 MET A N 1
ATOM 636 C CA . MET A 1 83 ? -32.074 4.482 33.641 1.00 93.94 83 MET A CA 1
ATOM 637 C C . MET A 1 83 ? -32.122 3.146 34.380 1.00 93.94 83 MET A C 1
ATOM 639 O O . MET A 1 83 ? -31.923 3.095 35.589 1.00 93.94 83 MET A O 1
ATOM 643 N N . THR A 1 84 ? -32.380 2.061 33.662 1.00 94.00 84 THR A N 1
ATOM 644 C CA . THR A 1 84 ? -32.397 0.695 34.190 1.00 94.00 84 THR A CA 1
ATOM 645 C C . THR A 1 84 ? -31.050 0.044 33.918 1.00 94.00 84 THR A C 1
ATOM 647 O O . THR A 1 84 ? -30.613 -0.034 32.771 1.00 94.00 84 THR A O 1
ATOM 650 N N . ILE A 1 85 ? -30.376 -0.414 34.967 1.00 91.06 85 ILE A N 1
ATOM 651 C CA . ILE A 1 85 ? -29.060 -1.043 34.876 1.00 91.06 85 ILE A CA 1
ATOM 652 C C . ILE A 1 85 ? -29.244 -2.536 34.606 1.00 91.06 85 ILE A C 1
ATOM 654 O O . ILE A 1 85 ? -29.938 -3.240 35.339 1.00 91.06 85 ILE A O 1
ATOM 658 N N . GLY A 1 86 ? -28.633 -2.991 33.515 1.00 84.75 86 GLY A N 1
ATOM 659 C CA . GLY A 1 86 ? -28.612 -4.376 33.067 1.00 84.75 86 GLY A CA 1
ATOM 660 C C . GLY A 1 86 ? -27.380 -5.119 33.576 1.00 84.75 86 GLY A C 1
ATOM 661 O O . GLY A 1 86 ? -26.979 -4.973 34.726 1.00 84.75 86 GLY A O 1
ATOM 662 N N . ASN A 1 87 ? -26.773 -5.938 32.714 1.00 79.81 87 ASN A N 1
ATOM 663 C CA . ASN A 1 87 ? -25.630 -6.780 33.080 1.00 79.81 87 ASN A CA 1
ATOM 664 C C . ASN A 1 87 ? -24.470 -5.937 33.634 1.00 79.81 87 ASN A C 1
ATOM 666 O O . ASN A 1 87 ? -23.938 -5.083 32.918 1.00 79.81 87 ASN A O 1
ATOM 670 N N . ILE A 1 88 ? -24.095 -6.201 34.890 1.00 79.62 88 ILE A N 1
ATOM 671 C CA . ILE A 1 88 ? -22.960 -5.586 35.584 1.00 79.62 88 ILE A CA 1
ATOM 672 C C . ILE A 1 88 ? -21.774 -6.551 35.519 1.00 79.62 88 ILE A C 1
ATOM 674 O O . ILE A 1 88 ? -21.871 -7.702 35.946 1.00 79.62 88 ILE A O 1
ATOM 678 N N . HIS A 1 89 ? -20.654 -6.064 35.000 1.00 75.44 89 HIS A N 1
ATOM 679 C CA . HIS A 1 89 ? -19.367 -6.746 34.955 1.00 75.44 89 HIS A CA 1
ATOM 680 C C . HIS A 1 89 ? -18.303 -5.890 35.662 1.00 75.44 89 HIS A C 1
ATOM 682 O O . HIS A 1 89 ? -18.516 -4.718 35.967 1.00 75.44 89 HIS A O 1
ATOM 688 N N . THR A 1 90 ? -17.139 -6.470 35.948 1.00 65.75 90 THR A N 1
ATOM 689 C CA . THR A 1 90 ? -16.042 -5.778 36.650 1.00 65.75 90 THR A CA 1
ATOM 690 C C . THR A 1 90 ? -15.424 -4.631 35.845 1.00 65.75 90 THR A C 1
ATOM 692 O O . THR A 1 90 ? -14.803 -3.742 36.414 1.00 65.75 90 THR A O 1
ATOM 695 N N . ASP A 1 91 ? -15.563 -4.661 34.522 1.00 70.81 91 ASP A N 1
ATOM 696 C CA . ASP A 1 91 ? -15.023 -3.693 33.566 1.00 70.81 91 ASP A CA 1
ATOM 697 C C . ASP A 1 91 ? -16.060 -2.658 33.096 1.00 70.81 91 ASP A C 1
ATOM 699 O O . ASP A 1 91 ? -15.702 -1.651 32.478 1.00 70.81 91 ASP A O 1
ATOM 703 N N . GLY A 1 92 ? -17.342 -2.872 33.395 1.00 85.31 92 GLY A N 1
ATOM 704 C CA . GLY A 1 92 ? -18.415 -2.069 32.832 1.00 85.31 92 GLY A CA 1
ATOM 705 C C . GLY A 1 92 ? -19.810 -2.614 33.094 1.00 85.31 92 GLY A C 1
ATOM 706 O O . GLY A 1 92 ? -19.993 -3.710 33.614 1.00 85.31 92 GLY A O 1
ATOM 707 N N . PHE A 1 93 ? -20.819 -1.860 32.675 1.00 88.06 93 PHE A N 1
ATOM 708 C CA . PHE A 1 93 ? -22.198 -2.335 32.666 1.00 88.06 93 PHE A CA 1
ATOM 709 C C . PHE A 1 93 ? -22.978 -1.776 31.479 1.00 88.06 93 PHE A C 1
ATOM 711 O O . PHE A 1 93 ? -22.563 -0.823 30.817 1.00 88.06 93 PHE A O 1
ATOM 718 N N . SER A 1 94 ? -24.116 -2.396 31.188 1.00 90.56 94 SER A N 1
ATOM 719 C CA . SER A 1 94 ? -25.075 -1.904 30.192 1.00 90.56 94 SER A CA 1
ATOM 720 C C . SER A 1 94 ? -26.293 -1.316 30.887 1.00 90.56 94 SER A C 1
ATOM 722 O O . SER A 1 94 ? -26.666 -1.773 31.966 1.00 90.56 94 SER A O 1
ATOM 724 N N . SER A 1 95 ? -26.915 -0.306 30.292 1.00 92.56 95 SER A N 1
ATOM 725 C CA . SER A 1 95 ? -28.165 0.250 30.800 1.00 92.56 95 SER A CA 1
ATOM 726 C C . SER A 1 95 ? -29.111 0.636 29.674 1.00 92.56 95 SER A C 1
ATOM 728 O O . SER A 1 95 ? -28.684 0.983 28.575 1.00 92.56 95 SER A O 1
ATOM 730 N N . GLU A 1 96 ? -30.398 0.632 29.977 1.00 95.38 96 GLU A N 1
ATOM 731 C CA . GLU A 1 96 ? -31.446 1.209 29.140 1.00 95.38 96 GLU A CA 1
ATOM 732 C C . GLU A 1 96 ? -31.896 2.519 29.779 1.00 95.38 96 GLU A C 1
ATOM 734 O O . GLU A 1 96 ? -31.988 2.599 31.001 1.00 95.38 96 GLU A O 1
ATOM 739 N N . TRP A 1 97 ? -32.141 3.558 28.989 1.00 94.25 97 TRP A N 1
ATOM 740 C CA . TRP A 1 97 ? -32.594 4.856 29.490 1.00 94.25 97 TRP A CA 1
ATOM 741 C C . TRP A 1 97 ? -33.866 5.289 28.772 1.00 94.25 97 TRP A C 1
ATOM 743 O O . TRP A 1 97 ? -34.051 5.002 27.589 1.00 94.25 97 TRP A O 1
ATOM 753 N N . GLU A 1 98 ? -34.726 5.995 29.495 1.00 94.94 98 GLU A N 1
ATOM 754 C CA . GLU A 1 98 ? -35.987 6.535 29.000 1.00 94.94 98 GLU A CA 1
ATOM 755 C C . GLU A 1 98 ? -36.275 7.876 29.681 1.00 94.94 98 GLU A C 1
ATOM 757 O O . GLU A 1 98 ? -36.114 8.009 30.893 1.00 94.94 98 GLU A O 1
ATOM 762 N N . LEU A 1 99 ? -36.681 8.876 28.904 1.00 93.00 99 LEU A N 1
ATOM 763 C CA . LEU A 1 99 ? -37.136 10.183 29.372 1.00 93.00 99 LEU A CA 1
ATOM 764 C C . LEU A 1 99 ? -38.661 10.286 29.239 1.00 93.00 99 LEU A C 1
ATOM 766 O O . LEU A 1 99 ? -39.278 9.614 28.412 1.00 93.00 99 LEU A O 1
ATOM 770 N N . SER A 1 100 ? -39.273 11.185 30.005 1.00 92.00 100 SER A N 1
ATOM 771 C CA . SER A 1 100 ? -40.728 11.388 30.038 1.00 92.00 100 SER A CA 1
ATOM 772 C C . SER A 1 100 ? -41.295 11.898 28.710 1.00 92.00 100 SER A C 1
ATOM 774 O O . SER A 1 100 ? -42.464 11.670 28.409 1.00 92.00 100 SER A O 1
ATOM 776 N N . ASN A 1 101 ? -40.472 12.541 27.877 1.00 88.25 101 ASN A N 1
ATOM 777 C CA . ASN A 1 101 ? -40.824 12.918 26.505 1.00 88.25 101 ASN A CA 1
ATOM 778 C C . ASN A 1 101 ? -40.859 11.733 25.510 1.00 88.25 101 ASN A C 1
ATOM 780 O O . ASN A 1 101 ? -41.135 11.939 24.328 1.00 88.25 101 ASN A O 1
ATOM 784 N N . GLY A 1 102 ? -40.576 10.505 25.961 1.00 88.06 102 GLY A N 1
ATOM 785 C CA . GLY A 1 102 ? -40.552 9.290 25.144 1.00 88.06 102 GLY A CA 1
ATOM 786 C C . GLY A 1 102 ? -39.216 9.013 24.445 1.00 88.06 102 GLY A C 1
ATOM 787 O O . GLY A 1 102 ? -39.098 8.017 23.724 1.00 88.06 102 GLY A O 1
ATOM 788 N N . ALA A 1 103 ? -38.197 9.859 24.632 1.00 89.94 103 ALA A N 1
ATOM 789 C CA . ALA A 1 103 ? -36.846 9.565 24.170 1.00 89.94 103 ALA A CA 1
ATOM 790 C C . ALA A 1 103 ? -36.274 8.384 24.957 1.00 89.94 103 ALA A C 1
ATOM 792 O O . ALA A 1 103 ? -36.360 8.345 26.181 1.00 89.94 103 ALA A O 1
ATOM 793 N N . ARG A 1 104 ? -35.675 7.420 24.256 1.00 94.25 104 ARG A N 1
ATOM 794 C CA . ARG A 1 104 ? -35.145 6.208 24.883 1.00 94.25 104 ARG A CA 1
ATOM 795 C C . ARG A 1 104 ? -33.949 5.648 24.139 1.00 94.25 104 ARG A C 1
ATOM 797 O O . ARG A 1 104 ? -33.722 5.962 22.964 1.00 94.25 104 ARG A O 1
ATOM 804 N N . GLY A 1 105 ? -33.225 4.758 24.798 1.00 93.81 105 GLY A N 1
ATOM 805 C CA . GLY A 1 105 ? -32.098 4.083 24.188 1.00 93.81 105 GLY A CA 1
ATOM 806 C C . GLY A 1 105 ? -31.321 3.192 25.139 1.00 93.81 105 GLY A C 1
ATOM 807 O O . GLY A 1 105 ? -31.801 2.800 26.199 1.00 93.81 105 GLY A O 1
ATOM 808 N N . ILE A 1 106 ? -30.095 2.887 24.732 1.00 94.06 106 ILE A N 1
ATOM 809 C CA . ILE A 1 106 ? -29.146 2.066 25.475 1.00 94.06 106 ILE A CA 1
ATOM 810 C C . ILE A 1 106 ? -27.864 2.851 25.738 1.00 94.06 106 ILE A C 1
ATOM 812 O O . ILE A 1 106 ? -27.504 3.754 24.979 1.00 94.06 106 ILE A O 1
ATOM 816 N N . ALA A 1 107 ? -27.157 2.489 26.798 1.00 91.25 107 ALA A N 1
ATOM 817 C CA . ALA A 1 107 ? -25.829 2.990 27.093 1.00 91.25 107 ALA A CA 1
ATOM 818 C C . ALA A 1 107 ? -24.912 1.848 27.532 1.00 91.25 107 ALA A C 1
ATOM 820 O O . ALA A 1 107 ? -25.335 0.894 28.193 1.00 91.25 107 ALA A O 1
ATOM 821 N N . LYS A 1 108 ? -23.642 1.950 27.145 1.00 90.88 108 LYS A N 1
ATOM 822 C CA . LYS A 1 108 ? -22.577 1.066 27.622 1.00 90.88 108 LYS A CA 1
ATOM 823 C C . LYS A 1 108 ? -21.606 1.890 28.448 1.00 90.88 108 LYS A C 1
ATOM 825 O O . LYS A 1 108 ? -21.133 2.914 27.965 1.00 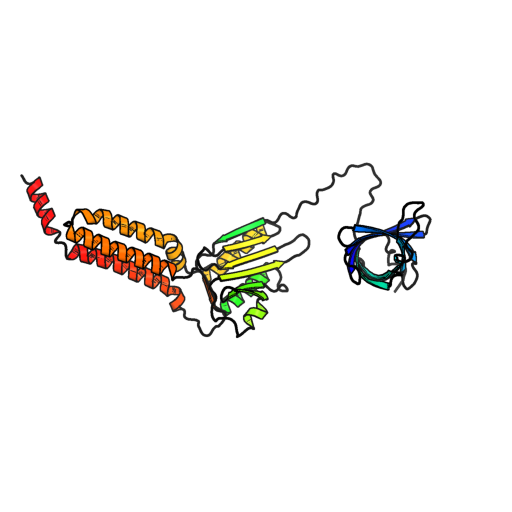90.88 108 LYS A O 1
ATOM 830 N N . TRP A 1 109 ? -21.303 1.416 29.647 1.00 89.88 109 TRP A N 1
ATOM 831 C CA . TRP A 1 109 ? -20.474 2.089 30.638 1.00 89.88 109 TRP A CA 1
ATOM 832 C C . TRP A 1 109 ? -19.192 1.308 30.871 1.00 89.88 109 TRP A C 1
ATOM 834 O O . TRP A 1 109 ? -19.223 0.083 30.965 1.00 89.88 109 TRP A O 1
ATOM 844 N N . ILE A 1 110 ? -18.078 2.022 30.975 1.00 86.31 110 ILE A N 1
ATOM 845 C CA . ILE A 1 110 ? -16.743 1.486 31.232 1.00 86.31 110 ILE A CA 1
ATOM 846 C C . ILE A 1 110 ? -16.236 2.121 32.523 1.00 86.31 110 ILE A C 1
ATOM 848 O O . ILE A 1 110 ? -16.313 3.344 32.688 1.00 86.31 110 ILE A O 1
ATOM 852 N N . ALA A 1 111 ? -15.740 1.293 33.441 1.00 82.12 111 ALA A N 1
ATOM 853 C CA . ALA A 1 111 ? -15.204 1.760 34.714 1.00 82.12 111 ALA A CA 1
ATOM 854 C C . ALA A 1 111 ? -13.992 2.677 34.486 1.00 82.12 111 ALA A C 1
ATOM 856 O O . ALA A 1 111 ? -13.077 2.332 33.736 1.00 82.12 111 ALA A O 1
ATOM 857 N N . THR A 1 112 ? -13.950 3.827 35.163 1.00 74.62 112 THR A N 1
ATOM 858 C CA . THR A 1 112 ? -12.744 4.658 35.239 1.00 74.62 112 THR A CA 1
ATOM 859 C C . THR A 1 112 ? -12.317 4.854 36.689 1.00 74.62 112 THR A C 1
ATOM 861 O O . THR A 1 112 ? -13.059 5.356 37.536 1.00 74.62 112 THR A O 1
ATOM 864 N N . THR A 1 113 ? -11.089 4.455 37.003 1.00 58.53 113 THR A N 1
ATOM 865 C CA . THR A 1 113 ? -10.478 4.713 38.306 1.00 58.53 113 THR A CA 1
ATOM 866 C C . THR A 1 113 ? -9.981 6.152 38.350 1.00 58.53 113 THR A C 1
ATOM 868 O O . THR A 1 113 ? -8.853 6.448 37.958 1.00 58.53 113 THR A O 1
ATOM 871 N N . VAL A 1 114 ? -10.814 7.063 38.851 1.00 52.59 114 VAL A N 1
ATOM 872 C CA . VAL A 1 114 ? -10.331 8.358 39.342 1.00 52.59 114 VAL A CA 1
ATOM 873 C C . VAL A 1 114 ? -9.857 8.128 40.774 1.00 52.59 114 VAL A C 1
ATOM 875 O O . VAL A 1 114 ? -10.682 8.017 41.679 1.00 52.59 114 VAL A O 1
ATOM 878 N N . SER A 1 115 ? -8.544 8.015 40.991 1.00 39.16 115 SER A N 1
ATOM 879 C CA . SER A 1 115 ? -7.981 8.018 42.347 1.00 39.16 115 SER A CA 1
ATOM 880 C C . SER A 1 115 ? -8.385 9.317 43.042 1.00 39.16 115 SER A C 1
ATOM 882 O O . SER A 1 115 ? -7.836 10.380 42.755 1.00 39.16 115 SER A O 1
ATOM 884 N N . GLN A 1 116 ? -9.358 9.245 43.950 1.00 38.88 116 GLN A N 1
ATOM 885 C CA . GLN A 1 116 ? -9.687 10.345 44.848 1.00 38.88 116 GLN A CA 1
ATOM 886 C C . GLN A 1 116 ? -8.571 10.463 45.889 1.00 38.88 116 GLN A C 1
ATOM 888 O O . GLN A 1 116 ? -8.609 9.858 46.956 1.00 38.88 116 GLN A O 1
ATOM 893 N N . GLY A 1 117 ? -7.529 11.215 45.545 1.00 35.31 117 GLY A N 1
ATOM 894 C CA . GLY A 1 117 ? -6.479 11.604 46.473 1.00 35.31 117 GLY A CA 1
ATOM 895 C C . GLY A 1 117 ? -6.921 12.805 47.299 1.00 35.31 117 GLY A C 1
ATOM 896 O O . GLY A 1 117 ? -6.749 13.945 46.877 1.00 35.31 117 GLY A O 1
ATOM 897 N N . THR A 1 118 ? -7.437 12.562 48.503 1.00 40.56 118 THR A N 1
ATOM 898 C CA . THR A 1 118 ? -7.473 13.567 49.572 1.00 40.56 118 THR A CA 1
ATOM 899 C C . THR A 1 118 ? -6.059 13.741 50.117 1.00 40.56 118 THR A C 1
ATOM 901 O O . THR A 1 118 ? -5.731 13.227 51.179 1.00 40.56 118 THR A O 1
ATOM 904 N N . THR A 1 119 ? -5.176 14.419 49.390 1.00 34.44 119 THR A N 1
ATOM 905 C CA . THR A 1 119 ? -3.988 15.064 49.965 1.00 34.44 119 THR A CA 1
ATOM 906 C C . THR A 1 119 ? -3.498 16.116 48.987 1.00 34.44 119 THR A C 1
ATOM 908 O O . THR A 1 119 ? -3.361 15.860 47.794 1.00 34.44 119 THR A O 1
ATOM 911 N N . THR A 1 120 ? -3.213 17.301 49.509 1.00 39.25 120 THR A N 1
ATOM 912 C CA . THR A 1 120 ? -2.407 18.353 48.899 1.00 39.25 120 THR A CA 1
ATOM 913 C C . THR A 1 120 ? -1.038 17.792 48.503 1.00 39.25 120 THR A C 1
ATOM 915 O O . THR A 1 120 ? -0.052 17.924 49.214 1.00 39.25 120 THR A O 1
ATOM 918 N N . VAL A 1 121 ? -0.975 17.133 47.354 1.00 34.84 121 VAL A N 1
ATOM 919 C CA . VAL A 1 121 ? 0.242 16.909 46.590 1.00 34.84 121 VAL A CA 1
ATOM 920 C C . VAL A 1 121 ? -0.163 17.195 45.159 1.00 34.84 121 VAL A C 1
ATOM 922 O O . VAL A 1 121 ? -0.958 16.464 44.570 1.00 34.84 121 VAL A O 1
ATOM 925 N N . GLN A 1 122 ? 0.344 18.301 44.614 1.00 35.59 122 GLN A N 1
ATOM 926 C CA . GLN A 1 122 ? 0.393 18.512 43.174 1.00 35.59 122 GLN A CA 1
ATOM 927 C C . GLN A 1 122 ? 1.204 17.356 42.585 1.00 35.59 122 GLN A C 1
ATOM 929 O O . GLN A 1 122 ? 2.414 17.445 42.402 1.00 35.59 122 GLN A O 1
ATOM 934 N N . THR A 1 123 ? 0.537 16.236 42.331 1.00 33.78 123 THR A N 1
ATOM 935 C CA . THR A 1 123 ? 1.030 15.273 41.364 1.00 33.78 123 THR A CA 1
ATOM 936 C C . THR A 1 123 ? 0.887 16.023 40.050 1.00 33.78 123 THR A C 1
ATOM 938 O O . THR A 1 123 ? -0.240 16.414 39.725 1.00 33.78 123 THR A O 1
ATOM 941 N N . PRO A 1 124 ? 1.985 16.363 39.353 1.00 36.25 124 PRO A N 1
ATOM 942 C CA . PRO A 1 124 ? 1.863 17.066 38.089 1.00 36.25 124 PRO A CA 1
ATOM 943 C C . PRO A 1 124 ? 0.916 16.236 37.234 1.00 36.25 124 PRO A C 1
ATOM 945 O O . PRO A 1 124 ? 1.074 15.015 37.182 1.00 36.25 124 PRO A O 1
ATOM 948 N N . LEU A 1 125 ? -0.092 16.889 36.641 1.00 39.19 125 LEU A N 1
ATOM 949 C CA . LEU A 1 125 ? -0.888 16.326 35.556 1.00 39.19 125 LEU A CA 1
ATOM 950 C C . LEU A 1 125 ? 0.102 15.584 34.664 1.00 39.19 125 LEU A C 1
ATOM 952 O O . LEU A 1 125 ? 0.896 16.237 33.987 1.00 39.19 125 LEU A O 1
ATOM 956 N N . VAL A 1 126 ? 0.141 14.247 34.735 1.00 44.12 126 VAL A N 1
ATOM 957 C CA . VAL A 1 126 ? 0.901 13.477 33.759 1.00 44.12 126 VAL A CA 1
ATOM 958 C C . VAL A 1 126 ? 0.174 13.823 32.476 1.00 44.12 126 VAL A C 1
ATOM 960 O O . VAL A 1 126 ? -1.006 13.479 32.361 1.00 44.12 126 VAL A O 1
ATOM 963 N N . PRO A 1 127 ? 0.790 14.607 31.576 1.00 40.06 127 PRO A N 1
ATOM 964 C CA . PRO A 1 127 ? 0.109 14.996 30.363 1.00 40.06 127 PRO A CA 1
ATOM 965 C C . PRO A 1 127 ? -0.328 13.691 29.715 1.00 40.06 127 PRO A C 1
ATOM 967 O O . PRO A 1 127 ? 0.478 12.755 29.668 1.00 40.06 127 PRO A O 1
ATOM 970 N N . ILE A 1 128 ? -1.578 13.602 29.252 1.00 50.69 128 ILE A N 1
ATOM 971 C CA . ILE A 1 128 ? -1.949 12.570 28.286 1.00 50.69 128 ILE A CA 1
ATOM 972 C C . ILE A 1 128 ? -1.001 12.820 27.120 1.00 50.69 128 ILE A C 1
ATOM 974 O O . ILE A 1 128 ? -1.203 13.736 26.324 1.00 50.69 128 ILE A O 1
ATOM 978 N N . ARG A 1 129 ? 0.130 12.112 27.105 1.00 47.94 129 ARG A N 1
ATOM 979 C CA . ARG A 1 129 ? 1.087 12.243 26.023 1.00 47.94 129 ARG A CA 1
ATOM 980 C C . ARG A 1 129 ? 0.336 11.690 24.821 1.00 47.94 129 ARG A C 1
ATOM 982 O O . ARG A 1 129 ? -0.155 10.562 24.923 1.00 47.94 129 ARG A O 1
ATOM 989 N N . PRO A 1 130 ? 0.174 12.461 23.733 1.00 57.78 130 PRO A N 1
ATOM 990 C CA . PRO A 1 130 ? -0.368 11.891 22.512 1.00 57.78 130 PRO A CA 1
ATOM 991 C C . PRO A 1 130 ? 0.438 10.627 22.223 1.00 57.78 130 PRO A C 1
ATOM 993 O O . PRO A 1 130 ? 1.667 10.656 22.341 1.00 57.78 130 PRO A O 1
ATOM 996 N N . ALA A 1 131 ? -0.249 9.513 21.959 1.00 63.75 131 ALA A N 1
ATOM 997 C CA . ALA A 1 131 ? 0.417 8.256 21.656 1.00 63.75 131 ALA A CA 1
ATOM 998 C C . ALA A 1 131 ? 1.419 8.527 20.528 1.00 63.75 131 ALA A C 1
ATOM 1000 O O . ALA A 1 131 ? 1.038 8.924 19.426 1.00 63.75 131 ALA A O 1
ATOM 1001 N N . GLN A 1 132 ? 2.709 8.430 20.844 1.00 69.50 132 GLN A N 1
ATOM 1002 C CA . GLN A 1 132 ? 3.758 8.715 19.883 1.00 69.50 132 GLN A CA 1
ATOM 1003 C C . GLN A 1 132 ? 3.798 7.543 18.910 1.00 69.50 132 GLN A C 1
ATOM 1005 O O . GLN A 1 132 ? 4.206 6.446 19.276 1.00 69.50 132 GLN A O 1
ATOM 1010 N N . LEU A 1 133 ? 3.352 7.777 17.679 1.00 81.38 133 LEU A N 1
ATOM 1011 C CA . LEU A 1 133 ? 3.466 6.802 16.605 1.00 81.38 133 LEU A CA 1
ATOM 1012 C C . LEU A 1 133 ? 4.761 7.047 15.846 1.00 81.38 133 LEU A C 1
ATOM 1014 O O . LEU A 1 133 ? 5.047 8.163 15.408 1.00 81.38 133 LEU A O 1
ATOM 1018 N N . ILE A 1 134 ? 5.541 5.988 15.686 1.00 85.81 134 ILE A N 1
ATOM 1019 C CA . ILE A 1 134 ? 6.761 6.012 14.890 1.00 85.81 134 ILE A CA 1
ATOM 1020 C C . ILE A 1 134 ? 6.403 5.512 13.501 1.00 85.81 134 ILE A C 1
ATOM 1022 O O . ILE A 1 134 ? 5.937 4.386 13.342 1.00 85.81 134 ILE A O 1
ATOM 1026 N N . SER A 1 135 ? 6.606 6.377 12.509 1.00 91.25 135 SER A N 1
ATOM 1027 C CA . SER A 1 135 ? 6.331 6.102 11.103 1.00 91.25 135 SER A CA 1
ATOM 1028 C C . SER A 1 135 ? 7.641 5.850 10.366 1.00 91.25 135 SER A C 1
ATOM 1030 O O . SER A 1 135 ? 8.535 6.696 10.392 1.00 91.25 135 SER A O 1
ATOM 1032 N N . LYS A 1 136 ? 7.750 4.710 9.680 1.00 92.06 136 LYS A N 1
ATOM 1033 C CA . LYS A 1 136 ? 8.839 4.421 8.741 1.00 92.06 136 LYS A CA 1
ATOM 1034 C C . LYS A 1 136 ? 8.284 4.234 7.343 1.00 92.06 136 LYS A C 1
ATOM 1036 O O . LYS A 1 136 ? 7.336 3.481 7.135 1.00 92.06 136 LYS A O 1
ATOM 1041 N N . GLU A 1 137 ? 8.903 4.924 6.396 1.00 94.25 137 GLU A N 1
ATOM 1042 C CA . GLU A 1 137 ? 8.573 4.855 4.980 1.00 94.25 137 GLU A CA 1
ATOM 1043 C C . GLU A 1 137 ? 9.741 4.236 4.212 1.00 94.25 137 GLU A C 1
ATOM 1045 O O . GLU A 1 137 ? 10.891 4.646 4.385 1.00 94.25 137 GLU A O 1
ATOM 1050 N N . VAL A 1 138 ? 9.452 3.233 3.382 1.00 93.88 138 VAL A N 1
ATOM 1051 C CA . VAL A 1 138 ? 10.459 2.518 2.591 1.00 93.88 138 VAL A CA 1
ATOM 1052 C C . VAL A 1 138 ? 9.996 2.383 1.135 1.00 93.88 138 VAL A C 1
ATOM 1054 O O . VAL A 1 138 ? 8.892 1.886 0.895 1.00 93.88 138 VAL A O 1
ATOM 1057 N N . PRO A 1 139 ? 10.816 2.778 0.143 1.00 92.56 139 PRO A N 1
ATOM 1058 C CA . PRO A 1 139 ? 10.489 2.598 -1.269 1.00 92.56 139 PRO A CA 1
ATOM 1059 C C . PRO A 1 139 ? 10.679 1.137 -1.718 1.00 92.56 139 PRO A C 1
ATOM 1061 O O . PRO A 1 139 ? 11.653 0.477 -1.357 1.00 92.56 139 PRO A O 1
ATOM 1064 N N . ILE A 1 140 ? 9.764 0.639 -2.556 1.00 89.19 140 ILE A N 1
ATOM 1065 C CA . ILE A 1 140 ? 9.700 -0.765 -3.018 1.00 89.19 140 ILE A CA 1
ATOM 1066 C C . ILE A 1 140 ? 10.117 -0.912 -4.494 1.00 89.19 140 ILE A C 1
ATOM 1068 O O . ILE A 1 140 ? 10.395 -2.016 -4.970 1.00 89.19 140 ILE A O 1
ATOM 1072 N N . GLY A 1 141 ? 10.191 0.204 -5.227 1.00 87.06 141 GLY A N 1
ATOM 1073 C CA . GLY A 1 141 ? 10.512 0.236 -6.655 1.00 87.06 141 GLY A CA 1
ATOM 1074 C C . GLY A 1 141 ? 9.344 -0.190 -7.551 1.00 87.06 141 GLY A C 1
ATOM 1075 O O . GLY A 1 141 ? 8.178 0.014 -7.210 1.00 87.06 141 GLY A O 1
ATOM 1076 N N . ALA A 1 142 ? 9.670 -0.749 -8.718 1.00 87.12 142 ALA A N 1
ATOM 1077 C CA . ALA A 1 142 ? 8.702 -1.209 -9.708 1.00 87.12 142 ALA A CA 1
ATOM 1078 C C . ALA A 1 142 ? 8.234 -2.634 -9.401 1.00 87.12 142 ALA A C 1
ATOM 1080 O O . ALA A 1 142 ? 9.051 -3.559 -9.341 1.00 87.12 142 ALA A O 1
ATOM 1081 N N . VAL A 1 143 ? 6.926 -2.824 -9.243 1.00 89.31 143 VAL A N 1
ATOM 1082 C CA . VAL A 1 143 ? 6.346 -4.059 -8.706 1.00 89.31 143 VAL A CA 1
ATOM 1083 C C . VAL A 1 143 ? 5.349 -4.669 -9.689 1.00 89.31 143 VAL A C 1
ATOM 1085 O O . VAL A 1 143 ? 4.555 -3.981 -10.326 1.00 89.31 143 VAL A O 1
ATOM 1088 N N . THR A 1 144 ? 5.377 -5.991 -9.830 1.00 88.12 144 THR A N 1
ATOM 1089 C CA . THR A 1 144 ? 4.334 -6.734 -10.545 1.00 88.12 144 THR A CA 1
ATOM 1090 C C . THR A 1 144 ? 3.827 -7.833 -9.635 1.00 88.12 144 THR A C 1
ATOM 1092 O O . THR A 1 144 ? 4.610 -8.704 -9.267 1.00 88.12 144 THR A O 1
ATOM 1095 N N . ILE A 1 145 ? 2.547 -7.767 -9.271 1.00 90.12 145 ILE A N 1
ATOM 1096 C CA . ILE A 1 145 ? 1.906 -8.707 -8.346 1.00 90.12 145 ILE A CA 1
ATOM 1097 C C . ILE A 1 145 ? 0.781 -9.428 -9.076 1.00 90.12 145 ILE A C 1
ATOM 1099 O O . ILE A 1 145 ? -0.106 -8.793 -9.650 1.00 90.12 145 ILE A O 1
ATOM 1103 N N . TYR A 1 146 ? 0.811 -10.754 -9.042 1.00 90.44 146 TYR A N 1
ATOM 1104 C CA . TYR A 1 146 ? -0.304 -11.599 -9.467 1.00 90.44 146 TYR A CA 1
ATOM 1105 C C . TYR A 1 146 ? -1.269 -11.870 -8.313 1.00 90.44 146 TYR A C 1
ATOM 1107 O O . TYR A 1 146 ? -0.924 -11.672 -7.151 1.00 90.44 146 TYR A O 1
ATOM 1115 N N . ARG A 1 147 ? -2.468 -12.371 -8.613 1.00 89.88 147 ARG A N 1
ATOM 1116 C CA . ARG A 1 147 ? -3.509 -12.609 -7.608 1.00 89.88 147 ARG A CA 1
ATOM 1117 C C . ARG A 1 147 ? -3.034 -13.522 -6.471 1.00 89.88 147 ARG A C 1
ATOM 1119 O O . ARG A 1 147 ? -3.148 -13.138 -5.313 1.00 89.88 147 ARG A O 1
ATOM 1126 N N . THR A 1 148 ? -2.398 -14.655 -6.777 1.00 89.94 148 THR A N 1
ATOM 1127 C CA . THR A 1 148 ? -1.814 -15.537 -5.742 1.00 89.94 148 THR A CA 1
ATOM 1128 C C . THR A 1 148 ? -0.777 -14.833 -4.858 1.00 89.94 148 THR A C 1
ATOM 1130 O O . THR A 1 148 ? -0.618 -15.140 -3.679 1.00 89.94 148 THR A O 1
ATOM 1133 N N . GLU A 1 149 ? -0.030 -13.887 -5.428 1.00 91.31 149 GLU A N 1
ATOM 1134 C CA . GLU A 1 149 ? 0.998 -13.123 -4.713 1.00 91.31 149 GLU A CA 1
ATOM 1135 C C . GLU A 1 149 ? 0.363 -12.010 -3.866 1.00 91.31 149 GLU A C 1
ATOM 1137 O O . GLU A 1 149 ? 0.838 -11.732 -2.766 1.00 91.31 149 GLU A O 1
ATOM 1142 N N . LEU A 1 150 ? -0.742 -11.422 -4.342 1.00 92.44 150 LEU A N 1
ATOM 1143 C CA . LEU A 1 150 ? -1.575 -10.477 -3.601 1.00 92.44 150 LEU A CA 1
ATOM 1144 C C . LEU A 1 150 ? -2.207 -11.152 -2.378 1.00 92.44 150 LEU A C 1
ATOM 1146 O O . LEU A 1 150 ? -2.163 -10.595 -1.286 1.00 92.44 150 LEU A O 1
ATOM 1150 N N . GLU A 1 151 ? -2.724 -12.370 -2.533 1.00 93.19 151 GLU A N 1
ATOM 1151 C CA . GLU A 1 151 ? -3.212 -13.195 -1.422 1.00 93.19 151 GLU A CA 1
ATOM 1152 C C . GLU A 1 151 ? -2.100 -13.465 -0.399 1.00 93.19 151 GLU A C 1
ATOM 1154 O O . GLU A 1 151 ? -2.295 -13.273 0.803 1.00 93.19 151 GLU A O 1
ATOM 1159 N N . GLY A 1 152 ? -0.897 -13.816 -0.866 1.00 93.62 152 GLY A N 1
ATOM 1160 C CA . GLY A 1 152 ? 0.276 -13.964 -0.002 1.00 93.62 152 GLY A CA 1
ATOM 1161 C C . GLY A 1 152 ? 0.653 -12.674 0.736 1.00 93.62 152 GLY A C 1
ATOM 1162 O O . GLY A 1 152 ? 1.010 -12.719 1.914 1.00 93.62 152 GLY A O 1
ATOM 1163 N N . LEU A 1 153 ? 0.544 -11.518 0.076 1.00 94.69 153 LEU A N 1
ATOM 1164 C CA . LEU A 1 153 ? 0.780 -10.206 0.682 1.00 94.69 153 LEU A CA 1
ATOM 1165 C C . LEU A 1 153 ? -0.266 -9.882 1.757 1.00 94.69 153 LEU A C 1
ATOM 1167 O O . LEU A 1 153 ? 0.096 -9.428 2.839 1.00 94.69 153 LEU A O 1
ATOM 1171 N N . ILE A 1 154 ? -1.543 -10.160 1.493 1.00 94.75 154 ILE A N 1
ATOM 1172 C CA . ILE A 1 154 ? -2.644 -9.988 2.454 1.00 94.75 154 ILE A CA 1
ATOM 1173 C C . ILE A 1 154 ? -2.397 -10.837 3.703 1.00 94.75 154 ILE A C 1
ATOM 1175 O O . ILE A 1 154 ? -2.504 -10.331 4.819 1.00 94.75 154 ILE A O 1
ATOM 1179 N N . GLN A 1 155 ? -2.006 -12.101 3.532 1.00 94.44 155 GLN A N 1
ATOM 1180 C CA . GLN A 1 155 ? -1.670 -12.979 4.656 1.00 94.44 155 GLN A CA 1
ATOM 1181 C C . GLN A 1 155 ? -0.460 -12.466 5.442 1.00 94.44 155 GLN A C 1
ATOM 1183 O O . GLN A 1 155 ? -0.463 -12.466 6.674 1.00 94.44 155 GLN A O 1
ATOM 1188 N N . LYS A 1 156 ? 0.562 -11.956 4.746 1.00 94.75 156 LYS A N 1
ATOM 1189 C CA . LYS A 1 156 ? 1.725 -11.348 5.396 1.00 94.75 156 LYS A CA 1
ATOM 1190 C C . LYS A 1 156 ? 1.335 -10.117 6.220 1.00 94.75 156 LYS A C 1
ATOM 1192 O O . LYS A 1 156 ? 1.777 -10.000 7.360 1.00 94.75 156 LYS A O 1
ATOM 1197 N N . LEU A 1 157 ? 0.477 -9.244 5.693 1.00 94.50 157 LEU A N 1
ATOM 1198 C CA . LEU A 1 157 ? -0.037 -8.076 6.416 1.00 94.50 157 LEU A CA 1
ATOM 1199 C C . LEU A 1 157 ? -0.811 -8.473 7.677 1.00 94.50 157 LEU A C 1
ATOM 1201 O O . LEU A 1 157 ? -0.547 -7.933 8.751 1.00 94.50 157 LEU A O 1
ATOM 1205 N N . LYS A 1 158 ? -1.698 -9.466 7.568 1.00 93.69 158 LYS A N 1
ATOM 1206 C CA . LYS A 1 158 ? -2.430 -10.028 8.711 1.00 93.69 158 LYS A CA 1
ATOM 1207 C C . LYS A 1 158 ? -1.496 -10.550 9.803 1.00 93.69 158 LYS A C 1
ATOM 1209 O O . LYS A 1 158 ? -1.712 -10.258 10.974 1.00 93.69 158 LYS A O 1
ATOM 1214 N N . SER A 1 159 ? -0.413 -11.229 9.417 1.00 92.50 159 SER A N 1
ATOM 1215 C CA . SER A 1 159 ? 0.573 -11.759 10.370 1.00 92.50 159 SER A CA 1
ATOM 1216 C C . SER A 1 159 ? 1.373 -10.685 11.124 1.00 92.50 159 SER A C 1
ATOM 1218 O O . SER A 1 159 ? 1.865 -10.957 12.215 1.00 92.50 159 SER A O 1
ATOM 1220 N N . LEU A 1 160 ? 1.517 -9.477 10.560 1.00 90.12 160 LEU A N 1
ATOM 1221 C CA . LEU A 1 160 ? 2.259 -8.369 11.180 1.00 90.12 160 LEU A CA 1
ATOM 1222 C C . LEU A 1 160 ? 1.402 -7.542 12.151 1.00 90.12 160 LEU A C 1
ATOM 1224 O O . LEU A 1 160 ? 1.931 -6.970 13.109 1.00 90.12 160 LEU A O 1
ATOM 1228 N N . CYS A 1 161 ? 0.097 -7.470 11.893 1.00 87.44 161 CYS A N 1
ATOM 1229 C CA . CYS A 1 161 ? -0.885 -6.816 12.751 1.00 87.44 161 CYS A CA 1
ATOM 1230 C C . CYS A 1 161 ? -1.587 -7.862 13.633 1.00 87.44 161 CYS A C 1
ATOM 1232 O O . CYS A 1 161 ? -0.999 -8.327 14.608 1.00 87.44 161 CYS A O 1
ATOM 1234 N N . SER A 1 162 ? -2.810 -8.244 13.259 1.00 85.12 162 SER A N 1
ATOM 1235 C CA . SER A 1 162 ? -3.626 -9.277 13.895 1.00 85.12 162 SER A CA 1
ATOM 1236 C C . SER A 1 162 ? -4.387 -10.044 12.807 1.00 85.12 162 SER A C 1
ATOM 1238 O O . SER A 1 162 ? -4.912 -9.437 11.872 1.00 85.12 162 SER A O 1
ATOM 1240 N N . ASN A 1 163 ? -4.477 -11.373 12.932 1.00 84.88 163 ASN A N 1
ATOM 1241 C CA . ASN A 1 163 ? -5.082 -12.238 11.905 1.00 84.88 163 ASN A CA 1
ATOM 1242 C C . ASN A 1 163 ? -6.580 -11.978 11.670 1.00 84.88 163 ASN A C 1
ATOM 1244 O O . ASN A 1 163 ? -7.084 -12.246 10.577 1.00 84.88 163 ASN A O 1
ATOM 1248 N N . ASP A 1 164 ? -7.266 -11.427 12.672 1.00 86.25 164 ASP A N 1
ATOM 1249 C CA . ASP A 1 164 ? -8.706 -11.150 12.638 1.00 86.25 164 ASP A CA 1
ATOM 1250 C C . ASP A 1 164 ? -9.057 -9.857 11.885 1.00 86.25 164 ASP A C 1
ATOM 1252 O O . ASP A 1 164 ? -10.228 -9.589 11.611 1.00 86.25 164 ASP A O 1
ATOM 1256 N N . ILE A 1 165 ? -8.054 -9.050 11.527 1.00 88.88 165 ILE A N 1
ATOM 1257 C CA . ILE A 1 165 ? -8.255 -7.772 10.846 1.00 88.88 165 ILE A CA 1
ATOM 1258 C C . ILE A 1 165 ? -8.142 -7.980 9.343 1.00 88.88 165 ILE A C 1
ATOM 1260 O O . ILE A 1 165 ? -7.131 -8.451 8.820 1.00 88.88 165 ILE A O 1
ATOM 1264 N N . GLU A 1 166 ? -9.191 -7.594 8.629 1.00 92.75 166 GLU A N 1
ATOM 1265 C CA . GLU A 1 166 ? -9.223 -7.669 7.176 1.00 92.75 166 GLU A CA 1
ATOM 1266 C C . GLU A 1 166 ? -8.588 -6.409 6.564 1.00 92.75 166 GLU A C 1
ATOM 1268 O O . GLU A 1 166 ? -9.063 -5.302 6.837 1.00 92.75 166 GLU A O 1
ATOM 1273 N N . PRO A 1 167 ? -7.541 -6.538 5.724 1.00 95.19 167 PRO A N 1
ATOM 1274 C CA . PRO A 1 167 ? -6.998 -5.398 5.000 1.00 95.19 167 PRO A CA 1
ATOM 1275 C C . PRO A 1 167 ? -8.040 -4.771 4.075 1.00 95.19 167 PRO A C 1
ATOM 1277 O O . PRO A 1 167 ? -8.901 -5.454 3.518 1.00 95.19 167 PRO A O 1
ATOM 1280 N N . VAL A 1 168 ? -7.919 -3.470 3.861 1.00 95.88 168 VAL A N 1
ATOM 1281 C CA . VAL A 1 168 ? -8.716 -2.707 2.906 1.00 95.88 168 VAL A CA 1
ATOM 1282 C C . VAL A 1 168 ? -7.872 -2.452 1.668 1.00 95.88 168 VAL A C 1
ATOM 1284 O O . VAL A 1 168 ? -6.711 -2.055 1.755 1.00 95.88 168 VAL A O 1
ATOM 1287 N N . ILE A 1 169 ? -8.461 -2.674 0.499 1.00 95.44 169 ILE A N 1
ATOM 1288 C CA . ILE A 1 169 ? -7.844 -2.398 -0.790 1.00 95.44 169 ILE A CA 1
ATOM 1289 C C . ILE A 1 169 ? -8.609 -1.251 -1.446 1.00 95.44 169 ILE A C 1
ATOM 1291 O O . ILE A 1 169 ? -9.824 -1.303 -1.627 1.00 95.44 169 ILE A O 1
ATOM 1295 N N . THR A 1 170 ? -7.870 -0.204 -1.797 1.00 94.38 170 THR A N 1
ATOM 1296 C CA . THR A 1 170 ? -8.336 0.931 -2.590 1.00 94.38 170 THR A CA 1
ATOM 1297 C C . THR A 1 170 ? -7.732 0.825 -3.980 1.00 94.38 170 THR A C 1
ATOM 1299 O O . THR A 1 170 ? -6.538 1.054 -4.136 1.00 94.38 170 THR A O 1
ATOM 1302 N N . ALA A 1 171 ? -8.526 0.485 -4.989 1.00 92.00 171 ALA A N 1
ATOM 1303 C CA . ALA A 1 171 ? -8.068 0.360 -6.372 1.00 92.00 171 ALA A CA 1
ATOM 1304 C C . ALA A 1 171 ? -8.644 1.481 -7.247 1.00 92.00 171 ALA A C 1
ATOM 1306 O O . ALA A 1 171 ? -9.828 1.810 -7.136 1.00 92.00 171 ALA A O 1
ATOM 1307 N N . THR A 1 172 ? -7.826 2.048 -8.137 1.00 90.19 172 THR A N 1
ATOM 1308 C CA . THR A 1 172 ? -8.294 3.015 -9.144 1.00 90.19 172 THR A CA 1
ATOM 1309 C C . THR A 1 172 ? -8.792 2.262 -10.384 1.00 90.19 172 THR A C 1
ATOM 1311 O O . THR A 1 172 ? -8.014 1.565 -11.040 1.00 90.19 172 THR A O 1
ATOM 1314 N N . ILE A 1 173 ? -10.079 2.399 -10.717 1.00 87.38 173 ILE A N 1
ATOM 1315 C CA . ILE A 1 173 ? -10.760 1.722 -11.835 1.00 87.38 173 ILE A CA 1
ATOM 1316 C C . ILE A 1 173 ? -11.543 2.765 -12.632 1.00 87.38 173 ILE A C 1
ATOM 1318 O O . ILE A 1 173 ? -12.366 3.466 -12.054 1.00 87.38 173 ILE A O 1
ATOM 1322 N N . ASP A 1 174 ? -11.294 2.874 -13.940 1.00 80.19 174 ASP A N 1
ATOM 1323 C CA . ASP A 1 174 ? -12.023 3.763 -14.864 1.00 80.19 174 ASP A CA 1
ATOM 1324 C C . ASP A 1 174 ? -12.208 5.204 -14.342 1.00 80.19 174 ASP A C 1
ATOM 1326 O O . ASP A 1 174 ? -13.282 5.793 -14.430 1.00 80.19 174 ASP A O 1
ATOM 1330 N N . ASN A 1 175 ? -11.137 5.774 -13.772 1.00 77.88 175 ASN A N 1
ATOM 1331 C CA . ASN A 1 175 ? -11.083 7.086 -13.099 1.00 77.88 175 ASN A CA 1
ATOM 1332 C C . ASN A 1 175 ? -11.889 7.211 -11.788 1.00 77.88 175 ASN A C 1
ATOM 1334 O O . ASN A 1 175 ? -11.874 8.273 -11.166 1.00 77.88 175 ASN A O 1
ATOM 1338 N N . GLY A 1 176 ? -12.541 6.145 -11.331 1.00 84.69 176 GLY A N 1
ATOM 1339 C CA . GLY A 1 176 ? -13.112 6.015 -9.993 1.00 84.69 176 GLY A CA 1
ATOM 1340 C C . GLY A 1 176 ? -12.158 5.325 -9.015 1.00 84.69 176 GLY A C 1
ATOM 1341 O O . GLY A 1 176 ? -11.193 4.667 -9.408 1.00 84.69 176 GLY A O 1
ATOM 1342 N N . LYS A 1 177 ? -12.438 5.456 -7.715 1.00 89.75 177 LYS A N 1
ATOM 1343 C CA . LYS A 1 177 ? -11.768 4.689 -6.657 1.00 89.75 177 LYS A CA 1
ATOM 1344 C C . LYS A 1 177 ? -12.758 3.725 -6.038 1.00 89.75 177 LYS A C 1
ATOM 1346 O O . LYS A 1 177 ? -13.842 4.129 -5.626 1.00 89.75 177 LYS A O 1
ATOM 1351 N N . VAL A 1 178 ? -12.365 2.465 -5.950 1.00 90.88 178 VAL A N 1
ATOM 1352 C CA . VAL A 1 178 ? -13.149 1.431 -5.289 1.00 90.88 178 VAL A CA 1
ATOM 1353 C C . VAL A 1 178 ? -12.417 1.027 -4.020 1.00 90.88 178 VAL A C 1
ATOM 1355 O O . VAL A 1 178 ? -11.262 0.616 -4.082 1.00 90.88 178 VAL A O 1
ATOM 1358 N N . ILE A 1 179 ? -13.089 1.177 -2.881 1.00 93.81 179 ILE A N 1
ATOM 1359 C CA . ILE A 1 179 ? -12.558 0.877 -1.550 1.00 93.81 179 ILE A CA 1
ATOM 1360 C C . ILE A 1 179 ? -13.385 -0.267 -0.981 1.00 93.81 179 ILE A C 1
ATOM 1362 O O . ILE A 1 179 ? -14.594 -0.120 -0.813 1.00 93.81 179 ILE A O 1
ATOM 1366 N N . MET A 1 180 ? -12.755 -1.402 -0.697 1.00 93.81 180 MET A N 1
ATOM 1367 C CA . MET A 1 180 ? -13.426 -2.526 -0.043 1.00 93.81 180 MET A CA 1
ATOM 1368 C C . MET A 1 180 ? -12.432 -3.426 0.684 1.00 93.81 180 MET A C 1
ATOM 1370 O O . MET A 1 180 ? -11.218 -3.278 0.539 1.00 93.81 180 MET A O 1
ATOM 1374 N N . TYR A 1 181 ? -12.946 -4.374 1.461 1.00 95.19 181 TYR A N 1
ATOM 1375 C CA . TYR A 1 181 ? -12.113 -5.382 2.099 1.00 95.19 181 TYR A CA 1
ATOM 1376 C C . TYR A 1 181 ? -11.424 -6.281 1.072 1.00 95.19 181 TYR A C 1
ATOM 1378 O O . TYR A 1 181 ? -11.971 -6.578 0.008 1.00 95.19 181 TYR A O 1
ATOM 1386 N N . ALA A 1 182 ? -10.223 -6.744 1.409 1.00 92.81 182 ALA A N 1
ATOM 1387 C CA . ALA A 1 182 ? -9.392 -7.532 0.513 1.00 92.81 182 ALA A CA 1
ATOM 1388 C C . ALA A 1 182 ? -10.093 -8.822 0.063 1.00 92.81 182 ALA A C 1
ATOM 1390 O O . ALA A 1 182 ? -10.142 -9.099 -1.135 1.00 92.81 182 ALA A O 1
ATOM 1391 N N . LYS A 1 183 ? -10.724 -9.555 0.990 1.00 92.25 183 LYS A N 1
ATOM 1392 C CA . LYS A 1 183 ? -11.563 -10.722 0.668 1.00 92.25 183 LYS A CA 1
ATOM 1393 C C . LYS A 1 183 ? -12.666 -10.428 -0.362 1.00 92.25 183 LYS A C 1
ATOM 1395 O O . LYS A 1 183 ? -12.901 -11.250 -1.244 1.00 92.25 183 LYS A O 1
ATOM 1400 N N . ASP A 1 184 ? -13.305 -9.260 -0.283 1.00 92.75 184 ASP A N 1
ATOM 1401 C CA . ASP A 1 184 ? -14.434 -8.899 -1.146 1.00 92.75 184 ASP A CA 1
ATOM 1402 C C . ASP A 1 184 ? -13.934 -8.508 -2.544 1.00 92.75 184 ASP A C 1
ATOM 1404 O O . ASP A 1 184 ? -14.536 -8.893 -3.547 1.00 92.75 184 ASP A O 1
ATOM 1408 N N . ILE A 1 185 ? -12.784 -7.821 -2.625 1.00 90.12 185 ILE A N 1
ATOM 1409 C CA . ILE A 1 185 ? -12.124 -7.508 -3.904 1.00 90.12 185 ILE A CA 1
ATOM 1410 C C . ILE A 1 185 ? -11.702 -8.792 -4.617 1.00 90.12 185 ILE A C 1
ATOM 1412 O O . ILE A 1 185 ? -11.902 -8.919 -5.820 1.00 90.12 185 ILE A O 1
ATOM 1416 N N . LEU A 1 186 ? -11.147 -9.759 -3.885 1.00 88.44 186 LEU A N 1
ATOM 1417 C CA . LEU A 1 186 ? -10.686 -11.016 -4.470 1.00 88.44 186 LEU A CA 1
ATOM 1418 C C . LEU A 1 186 ? -11.858 -11.904 -4.907 1.00 88.44 186 LEU A C 1
ATOM 1420 O O . LEU A 1 186 ? -11.743 -12.632 -5.893 1.00 88.44 186 LEU A O 1
ATOM 1424 N N . ALA A 1 187 ? -12.992 -11.852 -4.208 1.00 88.69 187 ALA A N 1
ATOM 1425 C CA . ALA A 1 187 ? -14.187 -12.614 -4.567 1.00 88.69 187 ALA A CA 1
ATOM 1426 C C . ALA A 1 187 ? -14.924 -12.051 -5.798 1.00 88.69 187 ALA A C 1
ATOM 1428 O O . ALA A 1 187 ? -15.677 -12.777 -6.450 1.00 88.69 187 ALA A O 1
ATOM 1429 N N . ARG A 1 188 ? -14.717 -10.773 -6.133 1.00 85.06 188 ARG A N 1
ATOM 1430 C CA . ARG A 1 188 ? -15.359 -10.124 -7.281 1.00 85.06 188 ARG A CA 1
ATOM 1431 C C . ARG A 1 188 ? -14.737 -10.561 -8.608 1.00 85.06 188 ARG A C 1
ATOM 1433 O O . ARG A 1 188 ? -13.535 -10.447 -8.821 1.00 85.06 188 ARG A O 1
ATOM 1440 N N . GLY A 1 189 ? -15.588 -11.014 -9.529 1.00 79.75 189 GLY A N 1
ATOM 1441 C CA . GLY A 1 189 ? -15.205 -11.361 -10.905 1.00 79.75 189 GLY A CA 1
ATOM 1442 C C . GLY A 1 189 ? -15.424 -10.241 -11.927 1.00 79.75 189 GLY A C 1
ATOM 1443 O O . GLY A 1 189 ? -15.049 -10.388 -13.084 1.00 79.75 189 GLY A O 1
ATOM 1444 N N . ASP A 1 190 ? -16.047 -9.135 -11.523 1.00 84.69 190 ASP A N 1
ATOM 1445 C CA . ASP A 1 190 ? -16.408 -8.000 -12.380 1.00 84.69 190 ASP A CA 1
ATOM 1446 C C . ASP A 1 190 ? -15.359 -6.873 -12.378 1.00 84.69 190 ASP A C 1
ATOM 1448 O O . ASP A 1 190 ? -15.519 -5.866 -13.065 1.00 84.69 190 ASP A O 1
ATOM 1452 N N . LEU A 1 191 ? -14.278 -7.030 -11.611 1.00 83.94 191 LEU A N 1
ATOM 1453 C CA . LEU A 1 191 ? -13.163 -6.088 -11.592 1.00 83.94 191 LEU A CA 1
ATOM 1454 C C . LEU A 1 191 ? -12.311 -6.218 -12.866 1.00 83.94 191 LEU A C 1
ATOM 1456 O O . LEU A 1 191 ? -12.188 -7.309 -13.431 1.00 83.94 191 LEU A O 1
ATOM 1460 N N . PRO A 1 192 ? -11.666 -5.128 -13.323 1.00 84.69 192 PRO A N 1
ATOM 1461 C CA . PRO A 1 192 ? -10.732 -5.206 -14.435 1.00 84.69 192 PRO A CA 1
ATOM 1462 C C . PRO A 1 192 ? -9.605 -6.188 -14.111 1.00 84.69 192 PRO A C 1
ATOM 1464 O O . PRO A 1 192 ? -9.116 -6.255 -12.986 1.00 84.69 192 PRO A O 1
ATOM 1467 N N . SER A 1 193 ? -9.122 -6.910 -15.125 1.00 83.88 193 SER A N 1
ATOM 1468 C CA . SER A 1 193 ? -8.111 -7.960 -14.922 1.00 83.88 193 SER A CA 1
ATOM 1469 C C . SER A 1 193 ? -6.801 -7.466 -14.295 1.00 83.88 193 SER A C 1
ATOM 1471 O O . SER A 1 193 ? -6.030 -8.265 -13.766 1.00 83.88 193 SER A O 1
ATOM 1473 N N . SER A 1 194 ? -6.514 -6.165 -14.399 1.00 86.88 194 SER A N 1
ATOM 1474 C CA . SER A 1 194 ? -5.330 -5.549 -13.807 1.00 86.88 194 SER A CA 1
ATOM 1475 C C . SER A 1 194 ? -5.553 -4.079 -13.476 1.00 86.88 194 SER A C 1
ATOM 1477 O O . SER A 1 194 ? -6.182 -3.366 -14.259 1.00 86.88 194 SER A O 1
ATOM 1479 N N . VAL A 1 195 ? -4.932 -3.613 -12.397 1.00 90.25 195 VAL A N 1
ATOM 1480 C CA . VAL A 1 195 ? -4.859 -2.200 -12.010 1.00 90.25 195 VAL A CA 1
ATOM 1481 C C . VAL A 1 195 ? -3.407 -1.755 -11.884 1.00 90.25 195 VAL A C 1
ATOM 1483 O O . VAL A 1 195 ? -2.529 -2.534 -11.521 1.00 90.25 195 VAL A O 1
ATOM 1486 N N . ASN A 1 196 ? -3.148 -0.489 -12.203 1.00 89.12 196 ASN A N 1
ATOM 1487 C CA . ASN A 1 196 ? -1.799 0.087 -12.146 1.00 89.12 196 ASN A CA 1
ATOM 1488 C C . ASN A 1 196 ? -1.588 0.986 -10.920 1.00 89.12 196 ASN A C 1
ATOM 1490 O O . ASN A 1 196 ? -0.480 1.459 -10.686 1.00 89.12 196 ASN A O 1
ATOM 1494 N N . GLU A 1 197 ? -2.659 1.259 -10.177 1.00 91.44 197 GLU A N 1
ATOM 1495 C CA . GLU A 1 197 ? -2.649 2.083 -8.977 1.00 91.44 197 GLU A CA 1
ATOM 1496 C C . GLU A 1 197 ? -3.571 1.450 -7.937 1.00 91.44 197 GLU A C 1
ATOM 1498 O O . GLU A 1 197 ? -4.724 1.113 -8.230 1.00 91.44 197 GLU A O 1
ATOM 1503 N N . CYS A 1 198 ? -3.035 1.239 -6.741 1.00 93.44 198 CYS A N 1
ATOM 1504 C CA . CYS A 1 198 ? -3.735 0.567 -5.663 1.00 93.44 198 CYS A CA 1
ATOM 1505 C C . CYS A 1 198 ? -3.094 0.917 -4.320 1.00 93.44 198 CYS A C 1
ATOM 1507 O O . CYS A 1 198 ? -1.875 0.952 -4.205 1.00 93.44 198 CYS A O 1
ATOM 1509 N N . THR A 1 199 ? -3.891 1.074 -3.275 1.00 95.62 199 THR A N 1
ATOM 1510 C CA . THR A 1 199 ? -3.404 1.168 -1.899 1.00 95.62 199 THR A CA 1
ATOM 1511 C C . THR A 1 199 ? -3.961 0.002 -1.105 1.00 95.62 199 THR A C 1
ATOM 1513 O O . THR A 1 199 ? -5.158 -0.264 -1.165 1.00 95.62 199 THR A O 1
ATOM 1516 N N . ILE A 1 200 ? -3.106 -0.696 -0.367 1.00 96.12 200 ILE A N 1
ATOM 1517 C CA . ILE A 1 200 ? -3.522 -1.723 0.590 1.00 96.12 200 ILE A CA 1
ATOM 1518 C C . ILE A 1 200 ? -3.227 -1.187 1.980 1.00 96.12 200 ILE A C 1
ATOM 1520 O O . ILE A 1 200 ? -2.088 -0.820 2.259 1.00 96.12 200 ILE A O 1
ATOM 1524 N N . SER A 1 201 ? -4.231 -1.136 2.846 1.00 96.06 201 SER A N 1
ATOM 1525 C CA . SER A 1 201 ? -4.075 -0.677 4.220 1.00 96.06 201 SER A CA 1
ATOM 1526 C C . SER A 1 201 ? -4.615 -1.694 5.216 1.00 96.06 201 SER A C 1
ATOM 1528 O O . SER A 1 201 ? -5.630 -2.347 4.992 1.00 96.06 201 SER A O 1
ATOM 1530 N N . ILE A 1 202 ? -3.926 -1.832 6.341 1.00 95.62 202 ILE A N 1
ATOM 1531 C CA . ILE A 1 202 ? -4.393 -2.571 7.513 1.00 95.62 202 ILE A CA 1
ATOM 1532 C C . ILE A 1 202 ? -4.101 -1.713 8.742 1.00 95.62 202 ILE A C 1
ATOM 1534 O O . ILE A 1 202 ? -3.030 -1.113 8.844 1.00 95.62 202 ILE A O 1
ATOM 1538 N N . ALA A 1 203 ? -5.067 -1.615 9.651 1.00 92.06 203 ALA A N 1
ATOM 1539 C CA . ALA A 1 203 ? -4.926 -0.866 10.890 1.00 92.06 203 ALA A CA 1
ATOM 1540 C C . ALA A 1 203 ? -5.462 -1.698 12.053 1.00 92.06 203 ALA A C 1
ATOM 1542 O O . ALA A 1 203 ? -6.610 -2.138 12.031 1.00 92.06 203 ALA A O 1
ATOM 1543 N N . ASP A 1 204 ? -4.613 -1.901 13.052 1.00 89.56 204 ASP A N 1
ATOM 1544 C CA . ASP A 1 204 ? -4.938 -2.528 14.323 1.00 89.56 204 ASP A CA 1
ATOM 1545 C C . ASP A 1 204 ? -5.043 -1.451 15.398 1.00 89.56 204 ASP A C 1
ATOM 1547 O O . ASP A 1 204 ? -4.044 -0.861 15.819 1.00 89.56 204 ASP A O 1
ATOM 1551 N N . ASN A 1 205 ? -6.277 -1.166 15.807 1.00 82.25 205 ASN A N 1
ATOM 1552 C CA . ASN A 1 205 ? -6.610 -0.084 16.726 1.00 82.25 205 ASN A CA 1
ATOM 1553 C C . ASN A 1 205 ? -6.729 -0.592 18.167 1.00 82.25 205 ASN A C 1
ATOM 1555 O O . ASN A 1 205 ? -7.754 -0.391 18.821 1.00 82.25 205 ASN A O 1
ATOM 1559 N N . GLN A 1 206 ? -5.681 -1.241 18.678 1.00 77.50 206 GLN A N 1
ATOM 1560 C CA . GLN A 1 206 ? -5.637 -1.606 20.093 1.00 77.50 206 GLN A CA 1
ATOM 1561 C C . GLN A 1 206 ? -5.360 -0.376 20.971 1.00 77.50 206 GLN A C 1
ATOM 1563 O O . GLN A 1 206 ? -4.524 0.465 20.609 1.00 77.50 206 GLN A O 1
ATOM 1568 N N . PRO A 1 207 ? -5.996 -0.267 22.152 1.00 64.88 207 PRO A N 1
ATOM 1569 C CA . PRO A 1 207 ? -5.646 0.750 23.136 1.00 64.88 207 PRO A CA 1
ATOM 1570 C C . PRO A 1 207 ? -4.148 0.664 23.467 1.00 64.88 207 PRO A C 1
ATOM 1572 O O . PRO A 1 207 ? -3.660 -0.390 23.863 1.00 64.88 207 PRO A O 1
ATOM 1575 N N . ASN A 1 208 ? -3.415 1.767 23.289 1.00 65.94 208 ASN A N 1
ATOM 1576 C CA . ASN A 1 208 ? -1.968 1.906 23.540 1.00 65.94 208 ASN A CA 1
ATOM 1577 C C . ASN A 1 208 ? -1.005 1.150 22.600 1.00 65.94 208 ASN A C 1
ATOM 1579 O O . ASN A 1 208 ? 0.206 1.266 22.781 1.00 65.94 208 ASN A O 1
ATOM 1583 N N . ALA A 1 209 ? -1.491 0.429 21.585 1.00 74.38 209 ALA A N 1
ATOM 1584 C CA . ALA A 1 209 ? -0.644 -0.330 20.656 1.00 74.38 209 ALA A CA 1
ATOM 1585 C C . ALA A 1 209 ? -1.135 -0.233 19.203 1.00 74.38 209 ALA A C 1
ATOM 1587 O O . ALA A 1 209 ? -1.195 -1.234 18.489 1.00 74.38 209 ALA A O 1
ATOM 1588 N N . GLN A 1 210 ? -1.492 0.980 18.771 1.00 85.69 210 GLN A N 1
ATOM 1589 C CA . GLN A 1 210 ? -1.951 1.229 17.405 1.00 85.69 210 GLN A CA 1
ATOM 1590 C C . GLN A 1 210 ? -0.858 0.885 16.394 1.00 85.69 210 GLN A C 1
ATOM 1592 O O . GLN A 1 210 ? 0.251 1.420 16.452 1.00 85.69 210 GLN A O 1
ATOM 1597 N N . LYS A 1 211 ? -1.189 0.000 15.458 1.00 91.62 211 LYS A N 1
ATOM 1598 C CA . LYS A 1 211 ? -0.313 -0.417 14.363 1.00 91.62 211 LYS A CA 1
ATOM 1599 C C . LYS A 1 211 ? -1.033 -0.169 13.053 1.00 91.62 211 LYS A C 1
ATOM 1601 O O . LYS A 1 211 ? -2.167 -0.605 12.890 1.00 91.62 211 LYS A O 1
ATOM 1606 N N . SER A 1 212 ? -0.386 0.481 12.101 1.00 93.56 212 SER A N 1
ATOM 1607 C CA . SER A 1 212 ? -0.920 0.634 10.754 1.00 93.56 212 SER A CA 1
ATOM 1608 C C . SER A 1 212 ? 0.150 0.309 9.725 1.00 93.56 212 SER A C 1
ATOM 1610 O O . SER A 1 212 ? 1.336 0.587 9.904 1.00 93.56 212 SER A O 1
ATOM 1612 N N . ILE A 1 213 ? -0.267 -0.329 8.641 1.00 96.06 213 ILE A N 1
ATOM 1613 C CA . ILE A 1 213 ? 0.584 -0.581 7.487 1.00 96.06 213 ILE A CA 1
ATOM 1614 C C . ILE A 1 213 ? -0.195 -0.133 6.264 1.00 96.06 213 ILE A C 1
ATOM 1616 O O . ILE A 1 213 ? -1.335 -0.547 6.058 1.00 96.06 213 ILE A O 1
ATOM 1620 N N . VAL A 1 214 ? 0.429 0.711 5.453 1.00 96.12 214 VAL A N 1
ATOM 1621 C CA . VAL A 1 214 ? -0.116 1.206 4.195 1.00 96.12 214 VAL A CA 1
ATOM 1622 C C . VAL A 1 214 ? 0.908 0.942 3.106 1.00 96.12 214 VAL A C 1
ATOM 1624 O O . VAL A 1 214 ? 2.046 1.391 3.186 1.00 96.12 214 VAL A O 1
ATOM 1627 N N . ILE A 1 215 ? 0.510 0.209 2.076 1.00 96.06 215 ILE A N 1
ATOM 1628 C CA . ILE A 1 215 ? 1.323 -0.030 0.889 1.00 96.06 215 ILE A CA 1
ATOM 1629 C C . ILE A 1 215 ? 0.682 0.737 -0.256 1.00 96.06 215 ILE A C 1
ATOM 1631 O O . ILE A 1 215 ? -0.443 0.417 -0.642 1.00 96.06 215 ILE A O 1
ATOM 1635 N N . ASN A 1 216 ? 1.387 1.724 -0.809 1.00 94.69 216 ASN A N 1
ATOM 1636 C CA . ASN A 1 216 ? 0.919 2.441 -1.988 1.00 94.69 216 ASN A CA 1
ATOM 1637 C C . ASN A 1 216 ? 1.641 1.932 -3.226 1.00 94.69 216 ASN A C 1
ATOM 1639 O O . ASN A 1 216 ? 2.864 2.019 -3.356 1.00 94.69 216 ASN A O 1
ATOM 1643 N N . PHE A 1 217 ? 0.846 1.433 -4.157 1.00 94.00 217 PHE A N 1
ATOM 1644 C CA . PHE A 1 217 ? 1.261 1.043 -5.483 1.00 94.00 217 PHE A CA 1
ATOM 1645 C C . PHE A 1 217 ? 0.899 2.147 -6.456 1.00 94.00 217 PHE A C 1
ATOM 1647 O O . PHE A 1 217 ? -0.277 2.395 -6.718 1.00 94.00 217 PHE A O 1
ATOM 1654 N N . ASN A 1 218 ? 1.920 2.789 -7.008 1.00 90.81 218 ASN A N 1
ATOM 1655 C CA . ASN A 1 218 ? 1.743 3.908 -7.916 1.00 90.81 218 ASN A CA 1
ATOM 1656 C C . ASN A 1 218 ? 2.029 3.500 -9.366 1.00 90.81 218 ASN A C 1
ATOM 1658 O O . ASN A 1 218 ? 2.922 2.691 -9.646 1.00 90.81 218 ASN A O 1
ATOM 1662 N N . LYS A 1 219 ? 1.301 4.114 -10.310 1.00 86.81 219 LYS A N 1
ATOM 1663 C CA . LYS A 1 219 ? 1.505 3.908 -11.755 1.00 86.81 219 LYS A CA 1
ATOM 1664 C C . LYS A 1 219 ? 2.766 4.606 -12.268 1.00 86.81 219 LYS A C 1
ATOM 1666 O O . LYS A 1 219 ? 3.447 4.063 -13.137 1.00 86.81 219 LYS A O 1
ATOM 1671 N N . GLN A 1 220 ? 3.035 5.824 -11.793 1.00 80.88 220 GLN A N 1
ATOM 1672 C CA . GLN A 1 220 ? 4.076 6.707 -12.343 1.00 80.88 220 GLN A CA 1
ATOM 1673 C C . GLN A 1 220 ? 5.175 7.072 -11.340 1.00 80.88 220 GLN A C 1
ATOM 1675 O O . GLN A 1 220 ? 6.324 7.208 -11.754 1.00 80.88 220 GLN A O 1
ATOM 1680 N N . SER A 1 221 ? 4.841 7.222 -10.057 1.00 83.06 221 SER A N 1
ATOM 1681 C CA . SER A 1 221 ? 5.800 7.469 -8.977 1.00 83.06 221 SER A CA 1
ATOM 1682 C C . SER A 1 221 ? 6.294 6.165 -8.348 1.00 83.06 221 SER A C 1
ATOM 1684 O O . SER A 1 221 ? 5.786 5.080 -8.648 1.00 83.06 221 SER A O 1
ATOM 1686 N N . GLU A 1 222 ? 7.301 6.273 -7.478 1.00 84.88 222 GLU A N 1
ATOM 1687 C CA . GLU A 1 222 ? 7.775 5.144 -6.683 1.00 84.88 222 GLU A CA 1
ATOM 1688 C C . GLU A 1 222 ? 6.658 4.623 -5.768 1.00 84.88 222 GLU A C 1
ATOM 1690 O O . GLU A 1 222 ? 5.881 5.383 -5.186 1.00 84.88 222 GLU A O 1
ATOM 1695 N N . SER A 1 223 ? 6.566 3.300 -5.674 1.00 91.06 223 SER A N 1
ATOM 1696 C CA . SER A 1 223 ? 5.693 2.624 -4.718 1.00 91.06 223 SER A CA 1
ATOM 1697 C C . SER A 1 223 ? 6.399 2.569 -3.369 1.00 91.06 223 SER A C 1
ATOM 1699 O O . SER A 1 223 ? 7.608 2.321 -3.320 1.00 91.06 223 SER A O 1
ATOM 1701 N N . ASN A 1 224 ? 5.666 2.784 -2.282 1.00 94.31 224 ASN A N 1
ATOM 1702 C CA . ASN A 1 224 ? 6.215 2.857 -0.931 1.00 94.31 224 ASN A CA 1
ATOM 1703 C C . ASN A 1 224 ? 5.398 2.012 0.056 1.00 94.31 224 ASN A C 1
ATOM 1705 O O . ASN A 1 224 ? 4.201 1.776 -0.117 1.00 94.31 224 ASN A O 1
ATOM 1709 N N . VAL A 1 225 ? 6.075 1.538 1.098 1.00 95.00 225 VAL A N 1
ATOM 1710 C CA . VAL A 1 225 ? 5.453 1.006 2.310 1.00 95.00 225 VAL A CA 1
ATOM 1711 C C . VAL A 1 225 ? 5.588 2.060 3.389 1.00 95.00 225 VAL A C 1
ATOM 1713 O O . VAL A 1 225 ? 6.693 2.528 3.650 1.00 95.00 225 VAL A O 1
ATOM 1716 N N . VAL A 1 226 ? 4.489 2.367 4.060 1.00 95.25 226 VAL A N 1
ATOM 1717 C CA . VAL A 1 226 ? 4.458 3.147 5.291 1.00 95.25 226 VAL A CA 1
ATOM 1718 C C . VAL A 1 226 ? 4.016 2.221 6.416 1.00 95.25 226 VAL A C 1
ATOM 1720 O O . VAL A 1 226 ? 2.940 1.631 6.355 1.00 95.25 226 VAL A O 1
ATOM 1723 N N . VAL A 1 227 ? 4.854 2.078 7.436 1.00 94.88 227 VAL A N 1
ATOM 1724 C CA . VAL A 1 227 ? 4.555 1.319 8.654 1.00 94.88 227 VAL A CA 1
ATOM 1725 C C . VAL A 1 227 ? 4.528 2.290 9.821 1.00 94.88 227 VAL A C 1
ATOM 1727 O O . VAL A 1 227 ? 5.490 3.030 10.018 1.00 94.88 227 VAL A O 1
ATOM 1730 N N . GLN A 1 228 ? 3.458 2.272 10.607 1.00 92.69 228 GLN A N 1
ATOM 1731 C CA . GLN A 1 228 ? 3.316 3.085 11.810 1.00 92.69 228 GLN A CA 1
ATOM 1732 C C . GLN A 1 228 ? 3.026 2.190 13.004 1.00 92.69 228 GLN A C 1
ATOM 1734 O O . GLN A 1 228 ? 2.183 1.299 12.920 1.00 92.69 228 GLN A O 1
ATOM 1739 N N . GLY A 1 229 ? 3.716 2.414 14.116 1.00 89.62 229 GLY A N 1
ATOM 1740 C CA . GLY A 1 229 ? 3.524 1.609 15.317 1.00 89.62 229 GLY A CA 1
ATOM 1741 C C . GLY A 1 229 ? 3.914 2.323 16.606 1.00 89.62 229 GLY A C 1
ATOM 1742 O O . GLY A 1 229 ? 4.407 3.454 16.555 1.00 89.62 229 GLY A O 1
ATOM 1743 N N . PRO A 1 230 ? 3.715 1.657 17.756 1.00 83.88 230 PRO A N 1
ATOM 1744 C CA . PRO A 1 230 ? 3.952 2.242 19.074 1.00 83.88 230 PRO A CA 1
ATOM 1745 C C . PRO A 1 230 ? 5.442 2.378 19.423 1.00 83.88 230 PRO A C 1
ATOM 1747 O O . PRO A 1 230 ? 5.797 3.185 20.278 1.00 83.88 230 PRO A O 1
ATOM 1750 N N . ASP A 1 231 ? 6.322 1.608 18.776 1.00 86.12 231 ASP A N 1
ATOM 1751 C CA . ASP A 1 231 ? 7.761 1.635 19.027 1.00 86.12 231 ASP A CA 1
ATOM 1752 C C . ASP A 1 231 ? 8.597 1.492 17.737 1.00 86.12 231 ASP A C 1
ATOM 1754 O O . ASP A 1 231 ? 8.125 1.063 16.673 1.00 86.12 231 ASP A O 1
ATOM 1758 N N . GLU A 1 232 ? 9.865 1.910 17.818 1.00 86.50 232 GLU A N 1
ATOM 1759 C CA . GLU A 1 232 ? 10.779 1.899 16.673 1.00 86.50 232 GLU A CA 1
ATOM 1760 C C . GLU A 1 232 ? 11.155 0.472 16.274 1.00 86.50 232 GLU A C 1
ATOM 1762 O O . GLU A 1 232 ? 11.331 0.178 15.091 1.00 86.50 232 GLU A O 1
ATOM 1767 N N . THR A 1 233 ? 11.267 -0.425 17.249 1.00 88.25 233 THR A N 1
ATO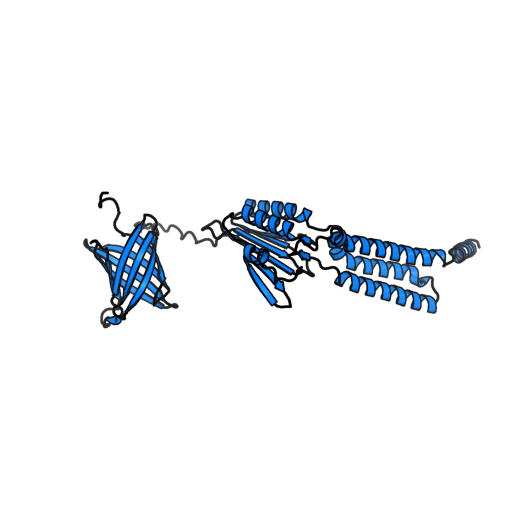M 1768 C CA . THR A 1 233 ? 11.706 -1.803 17.038 1.00 88.25 233 THR A CA 1
ATOM 1769 C C . THR A 1 233 ? 10.718 -2.551 16.150 1.00 88.25 233 THR A C 1
ATOM 1771 O O . THR A 1 233 ? 11.115 -3.149 15.150 1.00 88.25 233 THR A O 1
ATOM 1774 N N . TRP A 1 234 ? 9.425 -2.462 16.457 1.00 90.56 234 TRP A N 1
ATOM 1775 C CA . TRP A 1 234 ? 8.353 -3.082 15.694 1.00 90.56 234 TRP A CA 1
ATOM 1776 C C . TRP A 1 234 ? 8.206 -2.434 14.318 1.00 90.56 234 TRP A C 1
ATOM 1778 O O . TRP A 1 234 ? 8.185 -3.149 13.319 1.00 90.56 234 TRP A O 1
ATOM 1788 N N . SER A 1 235 ? 8.173 -1.098 14.232 1.00 90.56 235 SER A N 1
ATOM 1789 C CA . SER A 1 235 ? 8.028 -0.405 12.939 1.00 90.56 235 SER A CA 1
ATOM 1790 C C . SER A 1 235 ? 9.212 -0.686 12.000 1.00 90.56 235 SER A C 1
ATOM 1792 O O . SER A 1 235 ? 9.032 -0.903 10.798 1.00 90.56 235 SER A O 1
ATOM 1794 N N . THR A 1 236 ? 10.431 -0.778 12.540 1.00 92.19 236 THR A N 1
ATOM 1795 C CA . THR A 1 236 ? 11.627 -1.183 11.783 1.00 92.19 236 THR A CA 1
ATOM 1796 C C . THR A 1 236 ? 11.566 -2.648 11.372 1.00 92.19 236 THR A C 1
ATOM 1798 O O . THR A 1 236 ? 11.787 -2.956 10.206 1.00 92.19 236 THR A O 1
ATOM 1801 N N . GLY A 1 237 ? 11.237 -3.553 12.295 1.00 92.44 237 GLY A N 1
ATOM 1802 C CA . GLY A 1 237 ? 11.138 -4.980 11.996 1.00 92.44 237 GLY A CA 1
ATOM 1803 C C . GLY A 1 237 ? 10.097 -5.270 10.915 1.00 92.44 237 GLY A C 1
ATOM 1804 O O . GLY A 1 237 ? 10.408 -5.920 9.920 1.00 92.44 237 GLY A O 1
ATOM 1805 N N . ALA A 1 238 ? 8.893 -4.714 11.058 1.00 93.25 238 ALA A N 1
ATOM 1806 C CA . ALA A 1 238 ? 7.807 -4.883 10.098 1.00 93.25 238 ALA A CA 1
ATOM 1807 C C . ALA A 1 238 ? 8.137 -4.265 8.730 1.00 93.25 238 ALA A C 1
ATOM 1809 O O . ALA A 1 238 ? 7.856 -4.880 7.703 1.00 93.25 238 ALA A O 1
ATOM 1810 N N . SER A 1 239 ? 8.771 -3.086 8.688 1.00 94.31 239 SER A N 1
ATOM 1811 C CA . SER A 1 239 ? 9.185 -2.473 7.417 1.00 94.31 239 SER A CA 1
ATOM 1812 C C . SER A 1 239 ? 10.284 -3.269 6.710 1.00 94.31 239 SER A C 1
ATOM 1814 O O . SER A 1 239 ? 10.199 -3.453 5.496 1.00 94.31 239 SER A O 1
ATOM 1816 N N . VAL A 1 240 ? 11.278 -3.794 7.435 1.00 94.19 240 VAL A N 1
ATOM 1817 C CA . VAL A 1 240 ? 12.337 -4.645 6.863 1.00 94.19 240 VAL A CA 1
ATOM 1818 C C . VAL A 1 240 ? 11.761 -5.957 6.337 1.00 94.19 240 VAL A C 1
ATOM 1820 O O . VAL A 1 240 ? 12.000 -6.295 5.179 1.00 94.19 240 VAL A O 1
ATOM 1823 N N . ASP A 1 241 ? 10.959 -6.651 7.144 1.00 94.44 241 ASP A N 1
ATOM 1824 C CA . ASP A 1 241 ? 10.339 -7.933 6.791 1.00 94.44 241 ASP A CA 1
ATOM 1825 C C . ASP A 1 241 ? 9.401 -7.788 5.580 1.00 94.44 241 ASP A C 1
ATOM 1827 O O . ASP A 1 241 ? 9.467 -8.556 4.616 1.00 94.44 241 ASP A O 1
ATOM 1831 N N . LEU A 1 242 ? 8.583 -6.732 5.555 1.00 94.25 242 LEU A N 1
ATOM 1832 C CA . LEU A 1 242 ? 7.710 -6.447 4.421 1.00 94.25 242 LEU A CA 1
ATOM 1833 C C . LEU A 1 242 ? 8.507 -6.050 3.172 1.00 94.25 242 LEU A C 1
ATOM 1835 O O . LEU A 1 242 ? 8.197 -6.505 2.073 1.00 94.25 242 LEU A O 1
ATOM 1839 N N . THR A 1 243 ? 9.572 -5.262 3.315 1.00 92.06 243 THR A N 1
ATOM 1840 C CA . THR A 1 243 ? 10.439 -4.901 2.182 1.00 92.06 243 THR A CA 1
ATOM 1841 C C . THR A 1 243 ? 11.136 -6.133 1.606 1.00 92.06 243 THR A C 1
ATOM 1843 O O . THR A 1 243 ? 11.198 -6.296 0.388 1.00 92.06 243 THR A O 1
ATOM 1846 N N . GLU A 1 244 ? 11.636 -7.032 2.452 1.00 92.94 244 GLU A N 1
ATOM 1847 C CA . GLU A 1 244 ? 12.249 -8.289 2.022 1.00 92.94 244 GLU A CA 1
ATOM 1848 C C . GLU A 1 244 ? 11.240 -9.208 1.326 1.00 92.94 244 GLU A C 1
ATOM 1850 O O . GLU A 1 244 ? 11.529 -9.747 0.253 1.00 92.94 244 GLU A O 1
ATOM 1855 N N . PHE A 1 245 ? 10.023 -9.308 1.867 1.00 93.56 245 PHE A N 1
ATOM 1856 C CA . PHE A 1 245 ? 8.920 -10.013 1.223 1.00 93.56 245 PHE A CA 1
ATOM 1857 C C . PHE A 1 245 ? 8.653 -9.461 -0.184 1.00 93.56 245 PHE A C 1
ATOM 1859 O O . PHE A 1 245 ? 8.524 -10.237 -1.136 1.00 93.56 245 PHE A O 1
ATOM 1866 N N . MET A 1 246 ? 8.628 -8.131 -0.317 1.00 92.00 246 MET A N 1
ATOM 1867 C CA . MET A 1 246 ? 8.309 -7.425 -1.556 1.00 92.00 246 MET A CA 1
ATOM 1868 C C . MET A 1 246 ? 9.417 -7.465 -2.609 1.00 92.00 246 MET A C 1
ATOM 1870 O O . MET A 1 246 ? 9.106 -7.498 -3.800 1.00 92.00 246 MET A O 1
ATOM 1874 N N . LYS A 1 247 ? 10.695 -7.563 -2.214 1.00 89.62 247 LYS A N 1
ATOM 1875 C CA . LYS A 1 247 ? 11.828 -7.707 -3.153 1.00 89.62 247 LYS A CA 1
ATOM 1876 C C . LYS A 1 247 ? 11.646 -8.870 -4.133 1.00 89.62 247 LYS A C 1
ATOM 1878 O O . LYS A 1 247 ? 12.132 -8.799 -5.259 1.00 89.62 247 LYS A O 1
ATOM 1883 N N . ARG A 1 248 ? 10.912 -9.917 -3.740 1.00 88.12 248 ARG A N 1
ATOM 1884 C CA . ARG A 1 248 ? 10.583 -11.070 -4.599 1.00 88.12 248 ARG A CA 1
ATOM 1885 C C . ARG A 1 248 ? 9.635 -10.727 -5.749 1.00 88.12 248 ARG A C 1
ATOM 1887 O O . ARG A 1 248 ? 9.638 -11.427 -6.763 1.00 88.12 248 ARG A O 1
ATOM 1894 N N . TYR A 1 249 ? 8.870 -9.644 -5.629 1.00 87.12 249 TYR A N 1
ATOM 1895 C CA . TYR A 1 249 ? 7.904 -9.158 -6.625 1.00 87.12 249 TYR A CA 1
ATOM 1896 C C . TYR A 1 249 ? 8.377 -7.881 -7.338 1.00 87.12 249 TYR A C 1
ATOM 1898 O O . TYR A 1 249 ? 7.876 -7.540 -8.412 1.00 87.12 249 TYR A O 1
ATOM 1906 N N . THR A 1 250 ? 9.407 -7.219 -6.808 1.00 86.19 250 THR A N 1
ATOM 1907 C CA . THR A 1 250 ? 10.075 -6.092 -7.465 1.00 86.19 250 THR A CA 1
ATOM 1908 C C . THR A 1 250 ? 10.867 -6.556 -8.693 1.00 86.19 250 THR A C 1
ATOM 1910 O O . THR A 1 250 ? 11.468 -7.633 -8.714 1.00 86.19 250 THR A O 1
ATOM 1913 N N . SER A 1 251 ? 10.869 -5.746 -9.751 1.00 82.19 251 SER A N 1
ATOM 1914 C CA . SER A 1 251 ? 11.775 -5.898 -10.893 1.00 82.19 251 SER A CA 1
ATOM 1915 C C . SER A 1 251 ? 12.899 -4.875 -10.787 1.00 82.19 251 SER A C 1
ATOM 1917 O O . SER A 1 251 ? 12.673 -3.671 -10.944 1.00 82.19 251 SER A O 1
ATOM 1919 N N . TYR A 1 252 ? 14.125 -5.345 -10.543 1.00 80.50 252 TYR A N 1
ATOM 1920 C CA . TYR A 1 252 ? 15.297 -4.468 -10.477 1.00 80.50 252 TYR A CA 1
ATOM 1921 C C . TYR A 1 252 ? 15.510 -3.718 -11.798 1.00 80.50 252 TYR A C 1
ATOM 1923 O O . TYR A 1 252 ? 15.703 -2.506 -11.792 1.00 80.50 252 TYR A O 1
ATOM 1931 N N . GLY A 1 253 ? 15.388 -4.415 -12.934 1.00 73.69 253 GLY A N 1
ATOM 1932 C CA . GLY A 1 253 ? 15.563 -3.820 -14.260 1.00 73.69 253 GLY A CA 1
ATOM 1933 C C . GLY A 1 253 ? 14.532 -2.732 -14.560 1.00 73.69 253 GLY A C 1
ATOM 1934 O O . GLY A 1 253 ? 14.899 -1.647 -15.001 1.00 73.69 253 GLY A O 1
ATOM 1935 N N . THR A 1 254 ? 13.253 -2.979 -14.259 1.00 76.81 254 THR A N 1
ATOM 1936 C CA . THR A 1 254 ? 12.195 -1.970 -14.444 1.00 76.81 254 THR A CA 1
ATOM 1937 C C . THR A 1 254 ? 12.400 -0.771 -13.518 1.00 76.81 254 THR A C 1
ATOM 1939 O O . THR A 1 254 ? 12.233 0.368 -13.946 1.00 76.81 254 THR A O 1
ATOM 1942 N N . THR A 1 255 ? 12.824 -1.013 -12.274 1.00 82.06 255 THR A N 1
ATOM 1943 C CA . THR A 1 255 ? 13.116 0.049 -11.298 1.00 82.06 255 THR A CA 1
ATOM 1944 C C . THR A 1 255 ? 14.286 0.917 -11.763 1.00 82.06 255 THR A C 1
ATOM 1946 O O . THR A 1 255 ? 14.185 2.141 -11.769 1.00 82.06 255 THR A O 1
ATOM 1949 N N . ALA A 1 256 ? 15.381 0.300 -12.213 1.00 80.19 256 ALA A N 1
ATOM 1950 C CA . ALA A 1 256 ? 16.538 1.011 -12.742 1.00 80.19 256 ALA A CA 1
ATOM 1951 C C . ALA A 1 256 ? 16.188 1.794 -14.015 1.00 80.19 256 ALA A C 1
ATOM 1953 O O . ALA A 1 256 ? 16.574 2.953 -14.142 1.00 80.19 256 ALA A O 1
ATOM 1954 N N . PHE A 1 257 ? 15.406 1.202 -14.922 1.00 78.25 257 PHE A N 1
ATOM 1955 C CA . PHE A 1 257 ? 14.929 1.883 -16.124 1.00 78.25 257 PHE A CA 1
ATOM 1956 C C . PHE A 1 257 ? 14.063 3.102 -15.788 1.00 78.25 257 PHE A C 1
ATOM 1958 O O . PHE A 1 257 ? 14.250 4.154 -16.387 1.00 78.25 257 PHE A O 1
ATOM 1965 N N . ARG A 1 258 ? 13.172 3.005 -14.793 1.00 81.19 258 ARG A N 1
ATOM 1966 C CA . ARG A 1 258 ? 12.356 4.139 -14.330 1.00 81.19 258 ARG A CA 1
ATOM 1967 C C . ARG A 1 258 ? 13.178 5.227 -13.640 1.00 81.19 258 ARG A C 1
ATOM 1969 O O . ARG A 1 258 ? 12.910 6.408 -13.833 1.00 81.19 258 ARG A O 1
ATOM 1976 N N . LYS A 1 259 ? 14.184 4.837 -12.856 1.00 83.12 259 LYS A N 1
ATOM 1977 C CA . LYS A 1 259 ? 15.029 5.768 -12.096 1.00 83.12 259 LYS A CA 1
ATOM 1978 C C . LYS A 1 259 ? 16.056 6.488 -12.969 1.00 83.12 259 LYS A C 1
ATOM 1980 O O . LYS A 1 259 ? 16.303 7.675 -12.782 1.00 83.12 259 LYS A O 1
ATOM 1985 N N . TYR A 1 260 ? 16.657 5.773 -13.914 1.00 81.88 260 TYR A N 1
ATOM 1986 C CA . TYR A 1 260 ? 17.788 6.255 -14.709 1.00 81.88 260 TYR A CA 1
ATOM 1987 C C . TYR A 1 260 ? 17.466 6.418 -16.196 1.00 81.88 260 TYR A C 1
ATOM 1989 O O . TYR A 1 260 ? 18.328 6.859 -16.952 1.00 81.88 260 TYR A O 1
ATOM 1997 N N . GLY A 1 261 ? 16.240 6.120 -16.633 1.00 75.06 261 GLY A N 1
ATOM 1998 C CA . GLY A 1 261 ? 15.835 6.228 -18.033 1.00 75.06 261 GLY A CA 1
ATOM 1999 C C . GLY A 1 261 ? 16.099 7.616 -18.608 1.00 75.06 261 GLY A C 1
ATOM 2000 O O . GLY A 1 261 ? 16.696 7.736 -19.671 1.00 75.06 261 GLY A O 1
ATOM 2001 N N . LEU A 1 262 ? 15.770 8.685 -17.877 1.00 76.19 262 LEU A N 1
ATOM 2002 C CA . LEU A 1 262 ? 16.057 10.044 -18.350 1.00 76.19 262 LEU A CA 1
ATOM 2003 C C . LEU A 1 262 ? 17.559 10.346 -18.491 1.00 76.19 262 LEU A C 1
ATOM 2005 O O . LEU A 1 262 ? 17.925 11.146 -19.351 1.00 76.19 262 LEU A O 1
ATOM 2009 N N . LEU A 1 263 ? 18.437 9.702 -17.713 1.00 82.81 263 LEU A N 1
ATOM 2010 C CA . LEU A 1 263 ? 19.884 9.886 -17.873 1.00 82.81 263 LEU A CA 1
ATOM 2011 C C . LEU A 1 263 ? 20.380 9.326 -19.206 1.00 82.81 263 LEU A C 1
ATOM 2013 O O . LEU A 1 263 ? 21.335 9.861 -19.760 1.00 82.81 263 LEU A O 1
ATOM 2017 N N . ILE A 1 264 ? 19.718 8.307 -19.763 1.00 77.88 264 ILE A N 1
ATOM 2018 C CA . ILE A 1 264 ? 20.067 7.765 -21.084 1.00 77.88 264 ILE A CA 1
ATOM 2019 C C . ILE A 1 264 ? 19.940 8.855 -22.153 1.00 77.88 264 ILE A C 1
ATOM 2021 O O . ILE A 1 264 ? 20.829 8.990 -22.986 1.00 77.88 264 ILE A O 1
ATOM 2025 N N . ASN A 1 265 ? 18.910 9.700 -22.083 1.00 82.69 265 ASN A N 1
ATOM 2026 C CA . ASN A 1 265 ? 18.775 10.837 -22.994 1.00 82.69 265 ASN A CA 1
ATOM 2027 C C . ASN A 1 265 ? 19.910 11.854 -22.833 1.00 82.69 265 ASN A C 1
ATOM 2029 O O . ASN A 1 265 ? 20.399 12.377 -23.832 1.00 82.69 265 ASN A O 1
ATOM 2033 N N . ALA A 1 266 ? 20.358 12.109 -21.600 1.00 84.12 266 ALA A N 1
ATOM 2034 C CA . ALA A 1 266 ? 21.509 12.975 -21.355 1.00 84.12 266 ALA A CA 1
ATOM 2035 C C . ALA A 1 266 ? 22.797 12.385 -21.955 1.00 84.12 266 ALA A C 1
ATOM 2037 O O . ALA A 1 266 ? 23.564 13.112 -22.581 1.00 84.12 266 ALA A O 1
ATOM 2038 N N . PHE A 1 267 ? 23.003 11.069 -21.837 1.00 81.56 267 PHE A N 1
ATOM 2039 C CA . PHE A 1 267 ? 24.132 10.383 -22.468 1.00 81.56 267 PHE A CA 1
ATOM 2040 C C . PHE A 1 267 ? 24.061 10.425 -23.994 1.00 81.56 267 PHE A C 1
ATOM 2042 O O . PHE A 1 267 ? 25.052 10.781 -24.620 1.00 81.56 267 PHE A O 1
ATOM 2049 N N . ILE A 1 268 ? 22.902 10.129 -24.593 1.00 79.25 268 ILE A N 1
ATOM 2050 C CA . ILE A 1 268 ? 22.697 10.216 -26.048 1.00 79.25 268 ILE A CA 1
ATOM 2051 C C . ILE A 1 268 ? 23.023 11.629 -26.543 1.00 79.25 268 ILE A C 1
ATOM 2053 O O . ILE A 1 268 ? 23.753 11.790 -27.519 1.00 79.25 268 ILE A O 1
ATOM 2057 N N . PHE A 1 269 ? 22.516 12.653 -25.856 1.00 83.50 269 PHE A N 1
ATOM 2058 C CA . PHE A 1 269 ? 22.760 14.046 -26.211 1.00 83.50 269 PHE A CA 1
ATOM 2059 C C . PHE A 1 269 ? 24.237 14.438 -26.064 1.00 83.50 269 PHE A C 1
ATOM 2061 O O . PHE A 1 269 ? 24.795 15.091 -26.942 1.00 83.50 269 PHE A O 1
ATOM 2068 N N . LEU A 1 270 ? 24.903 13.998 -24.995 1.00 83.88 270 LEU A N 1
ATOM 2069 C CA . LEU A 1 270 ? 26.332 14.242 -24.801 1.00 83.88 270 LEU A CA 1
ATOM 2070 C C . LEU A 1 270 ? 27.175 13.558 -25.887 1.00 83.88 270 LEU A C 1
ATOM 2072 O O . LEU A 1 270 ? 28.072 14.179 -26.452 1.00 83.88 270 LEU A O 1
ATOM 2076 N N . SER A 1 271 ? 26.861 12.304 -26.223 1.00 76.81 271 SER A N 1
ATOM 2077 C CA . SER A 1 271 ? 27.497 11.591 -27.333 1.00 76.81 271 SER A CA 1
ATOM 2078 C C . SER A 1 271 ? 27.276 12.309 -28.664 1.00 76.81 271 SER A C 1
ATOM 2080 O O . SER A 1 271 ? 28.205 12.400 -29.460 1.00 76.81 271 SER A O 1
ATOM 2082 N N . ALA A 1 272 ? 26.085 12.875 -28.885 1.00 79.62 272 ALA A N 1
ATOM 2083 C CA . ALA A 1 272 ? 25.792 13.684 -30.063 1.00 79.62 272 ALA A CA 1
ATOM 2084 C C . ALA A 1 272 ? 26.731 14.890 -30.170 1.00 79.62 272 ALA A C 1
ATOM 2086 O O . ALA A 1 272 ? 27.330 15.102 -31.216 1.00 79.62 272 ALA A O 1
ATOM 2087 N N . ILE A 1 273 ? 26.895 15.655 -29.085 1.00 82.25 273 ILE A N 1
ATOM 2088 C CA . ILE A 1 273 ? 27.750 16.853 -29.057 1.00 82.25 273 ILE A CA 1
ATOM 2089 C C . ILE A 1 273 ? 29.197 16.522 -29.423 1.00 82.25 273 ILE A C 1
ATOM 2091 O O . ILE A 1 273 ? 29.830 17.293 -30.137 1.00 82.25 273 ILE A O 1
ATOM 2095 N N . ILE A 1 274 ? 29.710 15.385 -28.950 1.00 79.44 274 ILE A N 1
ATOM 2096 C CA . ILE A 1 274 ? 31.078 14.943 -29.247 1.00 79.44 274 ILE A CA 1
ATOM 2097 C C . ILE A 1 274 ? 31.242 14.629 -30.740 1.00 79.44 274 ILE A C 1
ATOM 2099 O O . ILE A 1 274 ? 32.290 14.902 -31.308 1.00 79.44 274 ILE A O 1
ATOM 2103 N N . VAL A 1 275 ? 30.205 14.071 -31.364 1.00 76.12 275 VAL A N 1
ATOM 2104 C CA . VAL A 1 275 ? 30.243 13.524 -32.727 1.00 76.12 275 VAL A CA 1
ATOM 2105 C C . VAL A 1 275 ? 29.870 14.570 -33.792 1.00 76.12 275 VAL A C 1
ATOM 2107 O O . VAL A 1 275 ? 30.393 14.533 -34.898 1.00 76.12 275 VAL A O 1
ATOM 2110 N N . ILE A 1 276 ? 29.006 15.540 -33.474 1.00 81.94 276 ILE A N 1
ATOM 2111 C CA . ILE A 1 276 ? 28.505 16.573 -34.405 1.00 81.94 276 ILE A CA 1
ATOM 2112 C C . ILE A 1 276 ? 29.598 17.367 -35.160 1.00 81.94 276 ILE A C 1
ATOM 2114 O O . ILE A 1 276 ? 29.389 17.629 -36.349 1.00 81.94 276 ILE A O 1
ATOM 2118 N N . PRO A 1 277 ? 30.722 17.795 -34.546 1.00 82.69 277 PRO A N 1
ATOM 2119 C CA . PRO A 1 277 ? 31.713 18.643 -35.214 1.00 82.69 277 PRO A CA 1
ATOM 2120 C C . PRO A 1 277 ? 32.315 18.033 -36.485 1.00 82.69 277 PRO A C 1
ATOM 2122 O O . PRO A 1 277 ? 32.688 18.781 -37.388 1.00 82.69 277 PRO A O 1
ATOM 2125 N N . ASP A 1 278 ? 32.344 16.707 -36.592 1.00 75.12 278 ASP A N 1
ATOM 2126 C CA . ASP A 1 278 ? 33.039 15.993 -37.668 1.00 75.12 278 ASP A CA 1
ATOM 2127 C C . ASP A 1 278 ? 32.245 15.919 -38.986 1.00 75.12 278 ASP A C 1
ATOM 2129 O O . ASP A 1 278 ? 32.769 15.464 -40.000 1.00 75.12 278 ASP A O 1
ATOM 2133 N N . PHE A 1 279 ? 30.992 16.382 -38.995 1.00 72.56 279 PHE A N 1
ATOM 2134 C CA . PHE A 1 279 ? 30.078 16.286 -40.140 1.00 72.56 279 PHE A CA 1
ATOM 2135 C C . PHE A 1 279 ? 29.945 17.603 -40.906 1.00 72.56 279 PHE A C 1
ATOM 2137 O O . PHE A 1 279 ? 30.111 18.678 -40.324 1.00 72.56 279 PHE A O 1
ATOM 2144 N N . ASP A 1 280 ? 29.562 17.544 -42.184 1.00 83.00 280 ASP A N 1
ATOM 2145 C CA . ASP A 1 280 ? 29.165 18.740 -42.940 1.00 83.00 280 ASP A CA 1
ATOM 2146 C C . ASP A 1 280 ? 27.776 19.251 -42.495 1.00 83.00 280 ASP A C 1
ATOM 2148 O O . ASP A 1 280 ? 27.015 18.548 -41.829 1.00 83.00 280 ASP A O 1
ATOM 2152 N N . ILE A 1 281 ? 27.404 20.486 -42.841 1.00 81.12 281 ILE A N 1
ATOM 2153 C CA . ILE A 1 281 ? 26.193 21.150 -42.336 1.00 81.12 281 ILE A CA 1
ATOM 2154 C C . ILE A 1 281 ? 24.910 20.341 -42.588 1.00 81.12 281 ILE A C 1
ATOM 2156 O O . ILE A 1 281 ? 24.052 20.262 -41.708 1.00 81.12 281 ILE A O 1
ATOM 2160 N N . VAL A 1 282 ? 24.789 19.697 -43.754 1.00 76.56 282 VAL A N 1
ATOM 2161 C CA . VAL A 1 282 ? 23.617 18.880 -44.117 1.00 76.56 282 VAL A CA 1
ATOM 2162 C C . VAL A 1 282 ? 23.565 17.602 -43.278 1.00 76.56 282 VAL A C 1
ATOM 2164 O O . VAL A 1 282 ? 22.511 17.235 -42.756 1.00 76.56 282 VAL A O 1
ATOM 2167 N N . GLU A 1 283 ? 24.710 16.950 -43.097 1.00 76.00 283 GLU A N 1
ATOM 2168 C CA . GLU A 1 283 ? 24.844 15.728 -42.304 1.00 76.00 283 GLU A CA 1
ATOM 2169 C C . GLU A 1 283 ? 24.617 15.996 -40.812 1.00 76.00 283 GLU A C 1
ATOM 2171 O O . GLU A 1 283 ? 23.928 15.220 -40.151 1.00 76.00 283 GLU A O 1
ATOM 2176 N N . ARG A 1 284 ? 25.098 17.134 -40.291 1.00 79.62 284 ARG A N 1
ATOM 2177 C CA . ARG A 1 284 ? 24.826 17.592 -38.919 1.00 79.62 284 ARG A CA 1
ATOM 2178 C C . ARG A 1 284 ? 23.334 17.741 -38.669 1.00 79.62 284 ARG A C 1
ATOM 2180 O O . ARG A 1 284 ? 22.833 17.255 -37.658 1.00 79.62 284 ARG A O 1
ATOM 2187 N N . VAL A 1 285 ? 22.617 18.400 -39.583 1.00 82.56 285 VAL A N 1
ATOM 2188 C CA . VAL A 1 285 ? 21.163 18.588 -39.464 1.00 82.56 285 VAL A CA 1
ATOM 2189 C C . VAL A 1 285 ? 20.448 17.237 -39.465 1.00 82.56 285 VAL A C 1
ATOM 2191 O O . VAL A 1 285 ? 19.597 17.000 -38.606 1.00 82.56 285 VAL A O 1
ATOM 2194 N N . LEU A 1 286 ? 20.819 16.325 -40.369 1.00 77.19 286 LEU A N 1
ATOM 2195 C CA . LEU A 1 286 ? 20.226 14.989 -40.433 1.00 77.19 286 LEU A CA 1
ATOM 2196 C C . LEU A 1 286 ? 20.509 14.180 -39.157 1.00 77.19 286 LEU A C 1
ATOM 2198 O O . LEU A 1 286 ? 19.591 13.581 -38.595 1.00 77.19 286 LEU A O 1
ATOM 2202 N N . LEU A 1 287 ? 21.745 14.216 -38.655 1.00 77.31 287 LEU A N 1
ATOM 2203 C CA . LEU A 1 287 ? 22.145 13.559 -37.411 1.00 77.31 287 LEU A CA 1
ATOM 2204 C C . LEU A 1 287 ? 21.347 14.092 -36.214 1.00 77.31 287 LEU A C 1
ATOM 2206 O O . LEU A 1 287 ? 20.821 13.303 -35.430 1.00 77.31 287 LEU A O 1
ATOM 2210 N N . ILE A 1 288 ? 21.196 15.415 -36.096 1.00 84.38 288 ILE A N 1
ATOM 2211 C CA . ILE A 1 288 ? 20.399 16.047 -35.036 1.00 84.38 288 ILE A CA 1
ATOM 2212 C C . ILE A 1 288 ? 18.941 15.579 -35.105 1.00 84.38 288 ILE A C 1
ATOM 2214 O O . ILE A 1 288 ? 18.379 15.212 -34.073 1.00 84.38 288 ILE A O 1
ATOM 2218 N N . ILE A 1 289 ? 18.335 15.534 -36.297 1.00 83.25 289 ILE A N 1
ATOM 2219 C CA . ILE A 1 289 ? 16.953 15.058 -36.479 1.00 83.25 289 ILE A CA 1
ATOM 2220 C C . ILE A 1 289 ? 16.814 13.600 -36.027 1.00 83.25 289 ILE A C 1
ATOM 2222 O O . ILE A 1 289 ? 15.872 13.268 -35.301 1.00 83.25 289 ILE A O 1
ATOM 2226 N N . VAL A 1 290 ? 17.746 12.727 -36.417 1.00 80.50 290 VAL A N 1
ATOM 2227 C CA . VAL A 1 290 ? 17.728 11.308 -36.029 1.00 80.50 290 VAL A CA 1
ATOM 2228 C C . VAL A 1 290 ? 17.855 11.161 -34.516 1.00 80.50 290 VAL A C 1
ATOM 2230 O O . VAL A 1 290 ? 17.042 10.476 -33.896 1.00 80.50 290 VAL A O 1
ATOM 2233 N N . ILE A 1 291 ? 18.826 11.837 -33.905 1.00 83.06 291 ILE A N 1
ATOM 2234 C CA . ILE A 1 291 ? 19.061 11.778 -32.459 1.00 83.06 291 ILE A CA 1
ATOM 2235 C C . ILE A 1 291 ? 17.844 12.293 -31.693 1.00 83.06 291 ILE A C 1
ATOM 2237 O O . ILE A 1 291 ? 17.375 11.634 -30.766 1.00 83.06 291 ILE A O 1
ATOM 2241 N N . TYR A 1 292 ? 17.281 13.421 -32.120 1.00 88.19 292 TYR A N 1
ATOM 2242 C CA . TYR A 1 292 ? 16.081 13.981 -31.512 1.00 88.19 292 TYR A CA 1
ATOM 2243 C C . TYR A 1 292 ? 14.880 13.030 -31.629 1.00 88.19 292 TYR A C 1
ATOM 2245 O O . TYR A 1 292 ? 14.158 12.815 -30.655 1.00 88.19 292 TYR A O 1
ATOM 2253 N N . THR A 1 293 ? 14.713 12.380 -32.785 1.00 84.38 293 THR A N 1
ATOM 2254 C CA . THR A 1 293 ? 13.668 11.366 -33.001 1.00 84.38 293 THR A CA 1
ATOM 2255 C C . THR A 1 293 ? 13.842 10.174 -32.056 1.00 84.38 293 THR A C 1
ATOM 2257 O O . THR A 1 293 ? 12.873 9.730 -31.439 1.00 84.38 293 THR A O 1
ATOM 2260 N N . VAL A 1 294 ? 15.076 9.687 -31.881 1.00 82.00 294 VAL A N 1
ATOM 2261 C CA . VAL A 1 294 ? 15.396 8.603 -30.937 1.00 82.00 294 VAL A CA 1
ATOM 2262 C C . VAL A 1 294 ? 15.105 9.023 -29.495 1.00 82.00 294 VAL A C 1
ATOM 2264 O O . VAL A 1 294 ? 14.504 8.251 -28.749 1.00 82.00 294 VAL A O 1
ATOM 2267 N N . MET A 1 295 ? 15.463 10.248 -29.100 1.00 84.50 295 MET A N 1
ATOM 2268 C CA . MET A 1 295 ? 15.178 10.769 -27.758 1.00 84.50 295 MET A CA 1
ATOM 2269 C C . MET A 1 295 ? 13.672 10.872 -27.485 1.00 84.50 295 MET A C 1
ATOM 2271 O O . MET A 1 295 ? 13.223 10.470 -26.410 1.00 84.50 295 MET A O 1
ATOM 2275 N N . ILE A 1 296 ? 12.875 11.360 -28.445 1.00 87.56 296 ILE A N 1
ATOM 2276 C CA . ILE A 1 296 ? 11.407 11.394 -28.319 1.00 87.56 296 ILE A CA 1
ATOM 2277 C C . ILE A 1 296 ? 10.857 9.977 -28.180 1.00 87.56 296 ILE A C 1
ATOM 2279 O O . ILE A 1 296 ? 10.096 9.711 -27.249 1.00 87.56 296 ILE A O 1
ATOM 2283 N N . ALA A 1 297 ? 11.269 9.060 -29.060 1.00 83.06 297 ALA A N 1
ATOM 2284 C CA . ALA A 1 297 ? 10.841 7.667 -29.001 1.00 83.06 297 ALA A CA 1
ATOM 2285 C C . ALA A 1 297 ? 11.163 7.041 -27.635 1.00 83.06 297 ALA A C 1
ATOM 2287 O O . ALA A 1 297 ? 10.337 6.324 -27.068 1.00 83.06 297 ALA A O 1
ATOM 2288 N N . PHE A 1 298 ? 12.324 7.373 -27.066 1.00 80.31 298 PHE A N 1
ATOM 2289 C CA . PHE A 1 298 ? 12.726 6.921 -25.742 1.00 80.31 298 PHE A CA 1
ATOM 2290 C C . PHE A 1 298 ? 11.830 7.486 -24.630 1.00 80.31 298 PHE A C 1
ATOM 2292 O O . PHE A 1 298 ? 11.380 6.729 -23.772 1.00 80.31 298 PHE A O 1
ATOM 2299 N N . ILE A 1 299 ? 11.518 8.788 -24.649 1.00 84.00 299 ILE A N 1
ATOM 2300 C CA . ILE A 1 299 ? 10.604 9.411 -23.672 1.00 84.00 299 ILE A CA 1
ATOM 2301 C C . ILE A 1 299 ? 9.219 8.764 -23.748 1.00 84.00 299 ILE A C 1
ATOM 2303 O O . ILE A 1 299 ? 8.646 8.402 -22.716 1.00 84.00 299 ILE A O 1
ATOM 2307 N N . SER A 1 300 ? 8.691 8.582 -24.960 1.00 82.75 300 SER A N 1
ATOM 2308 C CA . SER A 1 300 ? 7.397 7.937 -25.180 1.00 82.75 300 SER A CA 1
ATOM 2309 C C . SER A 1 300 ? 7.391 6.499 -24.667 1.00 82.75 300 SER A C 1
ATOM 2311 O O . SER A 1 300 ? 6.456 6.099 -23.973 1.00 82.75 300 SER A O 1
ATOM 2313 N N . LEU A 1 301 ? 8.452 5.732 -24.930 1.00 79.31 301 LEU A N 1
ATOM 2314 C CA . LEU A 1 301 ? 8.571 4.370 -24.418 1.00 79.31 301 LEU A CA 1
ATOM 2315 C C . LEU A 1 301 ? 8.689 4.343 -22.890 1.00 79.31 301 LEU A C 1
ATOM 2317 O O . LEU A 1 301 ? 8.034 3.535 -22.234 1.00 79.31 301 LEU A O 1
ATOM 2321 N N . HIS A 1 302 ? 9.476 5.248 -22.311 1.00 79.00 302 HIS A N 1
ATOM 2322 C CA . HIS A 1 302 ? 9.625 5.368 -20.866 1.00 79.00 302 HIS A CA 1
ATOM 2323 C C . HIS A 1 302 ? 8.283 5.664 -20.176 1.00 79.00 302 HIS A C 1
ATOM 2325 O O . HIS A 1 302 ? 7.980 5.097 -19.124 1.00 79.00 302 HIS A O 1
ATOM 2331 N N . ALA A 1 303 ? 7.432 6.490 -20.793 1.00 80.62 303 ALA A N 1
ATOM 2332 C CA . ALA A 1 303 ? 6.093 6.781 -20.287 1.00 80.62 303 ALA A CA 1
ATOM 2333 C C . ALA A 1 303 ? 5.155 5.556 -20.301 1.00 80.62 303 ALA A C 1
ATOM 2335 O O . ALA A 1 303 ? 4.308 5.435 -19.411 1.00 80.62 303 ALA A O 1
ATOM 2336 N N . LEU A 1 304 ? 5.327 4.635 -21.257 1.00 80.50 304 LEU A N 1
ATOM 2337 C CA . LEU A 1 304 ? 4.468 3.459 -21.448 1.00 80.50 304 LEU A CA 1
ATOM 2338 C C . LEU A 1 304 ? 4.693 2.329 -20.434 1.00 80.50 304 LEU A C 1
ATOM 2340 O O . LEU A 1 304 ? 3.814 1.484 -20.286 1.00 80.50 304 LEU A O 1
ATOM 2344 N N . VAL A 1 305 ? 5.833 2.283 -19.739 1.00 78.19 305 VAL A N 1
ATOM 2345 C CA . VAL A 1 305 ? 6.183 1.175 -18.829 1.00 78.19 305 VAL A CA 1
ATOM 2346 C C . VAL A 1 305 ? 5.688 1.469 -17.409 1.00 78.19 305 VAL A C 1
ATOM 2348 O O . VAL A 1 305 ? 6.417 2.133 -16.680 1.00 78.19 305 VAL A O 1
ATOM 2351 N N . PRO A 1 306 ? 4.492 1.047 -16.957 1.00 79.81 306 PRO A N 1
ATOM 2352 C CA . PRO A 1 306 ? 3.993 1.403 -15.623 1.00 79.81 306 PRO A CA 1
ATOM 2353 C C . PRO A 1 306 ? 4.945 0.936 -14.511 1.00 79.81 306 PRO A C 1
ATOM 2355 O O . PRO A 1 306 ? 5.579 -0.112 -14.632 1.00 79.81 306 PRO A O 1
ATOM 2358 N N . ASN A 1 307 ? 5.040 1.717 -13.431 1.00 83.31 307 ASN A N 1
ATOM 2359 C CA . ASN A 1 307 ? 5.850 1.346 -12.272 1.00 83.31 307 ASN A CA 1
ATOM 2360 C C . ASN A 1 307 ? 5.233 0.152 -11.529 1.00 83.31 307 ASN A C 1
ATOM 2362 O O . ASN A 1 307 ? 5.955 -0.752 -11.114 1.00 83.31 307 ASN A O 1
ATOM 2366 N N . THR A 1 308 ? 3.902 0.108 -11.429 1.00 84.69 308 THR A N 1
ATOM 2367 C CA . THR A 1 308 ? 3.195 -1.012 -10.808 1.00 84.69 308 THR A CA 1
ATOM 2368 C C . THR A 1 308 ? 2.100 -1.583 -11.694 1.00 84.69 308 THR A C 1
ATOM 2370 O O . THR A 1 308 ? 1.383 -0.839 -12.361 1.00 84.69 308 THR A O 1
ATOM 2373 N N . VAL A 1 309 ? 1.964 -2.912 -11.667 1.00 86.44 309 VAL A N 1
ATOM 2374 C CA . VAL A 1 309 ? 0.818 -3.644 -12.219 1.00 86.44 309 VAL A CA 1
ATOM 2375 C C . VAL A 1 309 ? 0.397 -4.731 -11.233 1.00 86.44 309 VAL A C 1
ATOM 2377 O O . VAL A 1 309 ? 1.208 -5.576 -10.855 1.00 86.44 309 VAL A O 1
ATOM 2380 N N . ILE A 1 310 ? -0.871 -4.722 -10.837 1.00 87.81 310 ILE A N 1
ATOM 2381 C CA . ILE A 1 310 ? -1.484 -5.727 -9.965 1.00 87.81 310 ILE A CA 1
ATOM 2382 C C . ILE A 1 310 ? -2.563 -6.441 -10.765 1.00 87.81 310 ILE A C 1
ATOM 2384 O O . ILE A 1 310 ? -3.439 -5.788 -11.328 1.00 87.81 310 ILE A O 1
ATOM 2388 N N . TYR A 1 311 ? -2.498 -7.766 -10.828 1.00 87.69 311 TYR A N 1
ATOM 2389 C CA . TYR A 1 311 ? -3.490 -8.597 -11.503 1.00 87.69 311 TYR A CA 1
ATOM 2390 C C . TYR A 1 311 ? -4.453 -9.198 -10.480 1.00 87.69 311 TYR A C 1
ATOM 2392 O O . TYR A 1 311 ? -4.018 -9.841 -9.528 1.00 87.69 311 TYR A O 1
ATOM 2400 N N . PHE A 1 312 ? -5.755 -9.018 -10.703 1.00 84.31 312 PHE A N 1
ATOM 2401 C CA . PHE A 1 312 ? -6.805 -9.632 -9.878 1.00 84.31 312 PHE A CA 1
ATOM 2402 C C . PHE A 1 312 ? -7.242 -11.009 -10.400 1.00 84.31 312 PHE A C 1
ATOM 2404 O O . PHE A 1 312 ? -7.946 -11.743 -9.708 1.00 84.31 312 PHE A O 1
ATOM 2411 N N . ASP A 1 313 ? -6.800 -11.375 -11.604 1.00 81.12 313 ASP A N 1
ATOM 2412 C CA . ASP A 1 313 ? -7.123 -12.632 -12.275 1.00 81.12 313 ASP A CA 1
ATOM 2413 C C . ASP A 1 313 ? -5.840 -13.427 -12.589 1.00 81.12 313 ASP A C 1
ATOM 2415 O O . ASP A 1 313 ? -4.861 -12.882 -13.112 1.00 81.12 313 ASP A O 1
ATOM 2419 N N . ASP A 1 314 ? -5.854 -14.724 -12.273 1.00 70.38 314 ASP A N 1
ATOM 2420 C CA . ASP A 1 314 ? -4.741 -15.657 -12.479 1.00 70.38 314 ASP A CA 1
ATOM 2421 C C . ASP A 1 314 ? -4.550 -16.058 -13.947 1.00 70.38 314 ASP A C 1
ATOM 2423 O O . ASP A 1 314 ? -3.449 -16.450 -14.349 1.00 70.38 314 ASP A O 1
ATOM 2427 N N . THR A 1 315 ? -5.579 -15.912 -14.789 1.00 62.72 315 THR A N 1
ATOM 2428 C CA . THR A 1 315 ? -5.537 -16.354 -16.196 1.00 62.72 315 THR A CA 1
ATOM 2429 C C . THR A 1 315 ? -4.498 -15.616 -17.049 1.00 62.72 315 THR A C 1
ATOM 2431 O O . THR A 1 315 ? -4.110 -16.097 -18.115 1.00 62.72 315 THR A O 1
ATOM 2434 N N . LYS A 1 316 ? -3.996 -14.462 -16.588 1.00 62.62 316 LYS A N 1
ATOM 2435 C CA . LYS A 1 316 ? -3.046 -13.610 -17.327 1.00 62.62 316 LYS A CA 1
ATOM 2436 C C . LYS A 1 316 ? -1.619 -13.648 -16.783 1.00 62.62 316 LYS A C 1
ATOM 2438 O O . LYS A 1 316 ? -0.832 -12.738 -17.067 1.00 62.62 316 LYS A O 1
ATOM 2443 N N . ARG A 1 317 ? -1.246 -14.694 -16.038 1.00 66.44 317 ARG A N 1
ATOM 2444 C CA . ARG A 1 317 ? 0.132 -14.878 -15.562 1.00 66.44 317 ARG A CA 1
ATOM 2445 C C . ARG A 1 317 ? 1.089 -15.113 -16.734 1.00 66.44 317 ARG A C 1
ATOM 2447 O O . ARG A 1 317 ? 1.299 -16.239 -17.169 1.00 66.44 317 ARG A O 1
ATOM 2454 N N . ASN A 1 318 ? 1.701 -14.042 -17.238 1.00 66.31 318 ASN A N 1
ATOM 2455 C CA . ASN A 1 318 ? 2.755 -14.130 -18.243 1.00 66.31 318 ASN A CA 1
ATOM 2456 C C . ASN A 1 318 ? 4.104 -13.709 -17.631 1.00 66.31 318 ASN A C 1
ATOM 2458 O O . ASN A 1 318 ? 4.369 -12.508 -17.515 1.00 66.31 318 ASN A O 1
ATOM 2462 N N . PRO A 1 319 ? 4.991 -14.660 -17.278 1.00 63.50 319 PRO A N 1
ATOM 2463 C CA . PRO A 1 319 ? 6.277 -14.349 -16.653 1.00 63.50 319 PRO A CA 1
ATOM 2464 C C . PRO A 1 319 ? 7.174 -13.476 -17.543 1.00 63.50 319 PRO A C 1
ATOM 2466 O O . PRO A 1 319 ? 7.962 -12.685 -17.026 1.00 63.50 319 PRO A O 1
ATOM 2469 N N . PHE A 1 320 ? 7.002 -13.526 -18.870 1.00 64.38 320 PHE A N 1
ATOM 2470 C CA . PHE A 1 320 ? 7.759 -12.691 -19.804 1.00 64.38 320 PHE A CA 1
ATOM 2471 C C . PHE A 1 320 ? 7.369 -11.215 -19.732 1.00 64.38 320 PHE A C 1
ATOM 2473 O O . PHE A 1 320 ? 8.217 -10.351 -19.957 1.00 64.38 320 PHE A O 1
ATOM 2480 N N . ARG A 1 321 ? 6.129 -10.885 -19.337 1.00 64.12 321 ARG A N 1
ATOM 2481 C CA . ARG A 1 321 ? 5.718 -9.480 -19.164 1.00 64.12 321 ARG A CA 1
ATOM 2482 C C . ARG A 1 321 ? 6.522 -8.763 -18.085 1.00 64.12 321 ARG A C 1
ATOM 2484 O O . ARG A 1 321 ? 6.725 -7.559 -18.192 1.00 64.12 321 ARG A O 1
ATOM 2491 N N . ARG A 1 322 ? 7.033 -9.501 -17.096 1.00 63.94 322 ARG A N 1
ATOM 2492 C CA . ARG A 1 322 ? 7.865 -8.954 -16.018 1.00 63.94 322 ARG A CA 1
ATOM 2493 C C . ARG A 1 322 ? 9.264 -8.543 -16.499 1.00 63.94 322 ARG A C 1
ATOM 2495 O O . ARG A 1 322 ? 9.860 -7.645 -15.914 1.00 63.94 322 ARG A O 1
ATOM 2502 N N . GLN A 1 323 ? 9.764 -9.164 -17.573 1.00 64.31 323 GLN A N 1
ATOM 2503 C CA . GLN A 1 323 ? 11.089 -8.893 -18.150 1.00 64.31 323 GLN A CA 1
ATOM 2504 C C . GLN A 1 323 ? 11.052 -8.024 -19.414 1.00 64.31 323 GLN A C 1
ATOM 2506 O O . GLN A 1 323 ? 12.096 -7.519 -19.824 1.00 64.31 323 GLN A O 1
ATOM 2511 N N . LEU A 1 324 ? 9.875 -7.807 -20.017 1.00 66.25 324 LEU A N 1
ATOM 2512 C CA . LEU A 1 324 ? 9.714 -6.964 -21.209 1.00 66.25 324 LEU A CA 1
ATOM 2513 C C . LEU A 1 324 ? 10.437 -5.609 -21.099 1.00 66.25 324 LEU A C 1
ATOM 2515 O O . LEU A 1 324 ? 11.167 -5.280 -22.028 1.00 66.25 324 LEU A O 1
ATOM 2519 N N . PRO A 1 325 ? 10.335 -4.844 -19.993 1.00 60.91 325 PRO A N 1
ATOM 2520 C CA . PRO A 1 325 ? 11.048 -3.570 -19.869 1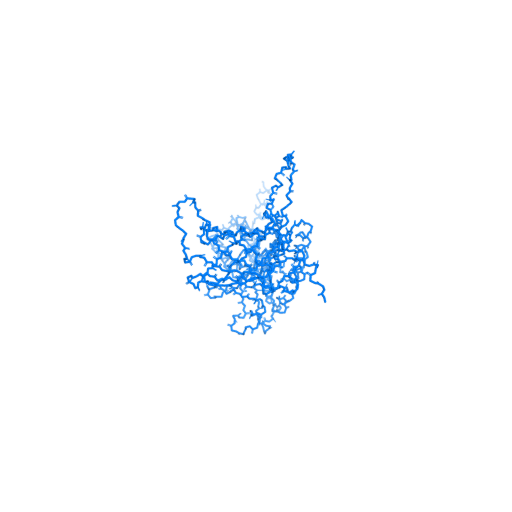.00 60.91 325 PRO A CA 1
ATOM 2521 C C . PRO A 1 325 ? 12.570 -3.714 -19.973 1.00 60.91 325 PRO A C 1
ATOM 2523 O O . PRO A 1 325 ? 13.230 -2.893 -20.603 1.00 60.91 325 PRO A O 1
ATOM 2526 N N . THR A 1 326 ? 13.126 -4.786 -19.407 1.00 60.75 326 THR A N 1
ATOM 2527 C CA . THR A 1 326 ? 14.558 -5.096 -19.481 1.00 60.75 326 THR A CA 1
ATOM 2528 C C . THR A 1 326 ? 14.966 -5.473 -20.901 1.00 60.75 326 THR A C 1
ATOM 2530 O O . THR A 1 326 ? 15.970 -4.970 -21.398 1.00 60.75 326 THR A O 1
ATOM 2533 N N . ILE A 1 327 ? 14.154 -6.278 -21.589 1.00 65.19 327 ILE A N 1
ATOM 2534 C CA . ILE A 1 327 ? 14.381 -6.642 -22.993 1.00 65.19 327 ILE A CA 1
ATOM 2535 C C . ILE A 1 327 ? 14.321 -5.392 -23.880 1.00 65.19 327 ILE A C 1
ATOM 2537 O O . ILE A 1 327 ? 15.213 -5.191 -24.695 1.00 65.19 327 ILE A O 1
ATOM 2541 N N . TYR A 1 328 ? 13.345 -4.503 -23.677 1.00 66.88 328 TYR A N 1
ATOM 2542 C CA . TYR A 1 328 ? 13.262 -3.238 -24.411 1.00 66.88 328 TYR A CA 1
ATOM 2543 C C . TYR A 1 328 ? 14.467 -2.334 -24.146 1.00 66.88 328 TYR A C 1
ATOM 2545 O O . TYR A 1 328 ? 15.029 -1.790 -25.093 1.00 66.88 328 TYR A O 1
ATOM 2553 N N . SER A 1 329 ? 14.910 -2.211 -22.889 1.00 62.34 329 SER A N 1
ATOM 2554 C CA . SER A 1 329 ? 16.117 -1.440 -22.569 1.00 62.34 329 SER A CA 1
ATOM 2555 C C . SER A 1 329 ? 17.373 -2.035 -23.207 1.00 62.34 329 SER A C 1
ATOM 2557 O O . SER A 1 329 ? 18.209 -1.287 -23.703 1.00 62.34 329 SER A O 1
ATOM 2559 N N . ALA A 1 330 ? 17.479 -3.367 -23.261 1.00 63.47 330 ALA A N 1
ATOM 2560 C CA . ALA A 1 330 ? 18.597 -4.057 -23.888 1.00 63.47 330 ALA A CA 1
ATOM 2561 C C . ALA A 1 330 ? 18.584 -3.855 -25.407 1.00 63.47 330 ALA A C 1
ATOM 2563 O O . ALA A 1 330 ? 19.593 -3.449 -25.969 1.00 63.47 330 ALA A O 1
ATOM 2564 N N . VAL A 1 331 ? 17.432 -4.039 -26.060 1.00 68.00 331 VAL A N 1
ATOM 2565 C CA . VAL A 1 331 ? 17.261 -3.806 -27.503 1.00 68.00 331 VAL A CA 1
ATOM 2566 C C . VAL A 1 331 ? 17.562 -2.355 -27.867 1.00 68.00 331 VAL A C 1
ATOM 2568 O O . VAL A 1 331 ? 18.213 -2.107 -28.877 1.00 68.00 331 VAL A O 1
ATOM 2571 N N . LEU A 1 332 ? 17.149 -1.391 -27.042 1.00 64.56 332 LEU A N 1
ATOM 2572 C CA . LEU A 1 332 ? 17.467 0.018 -27.261 1.00 64.56 332 LEU A CA 1
ATOM 2573 C C . LEU A 1 332 ? 18.944 0.329 -27.048 1.00 64.56 332 LEU A C 1
ATOM 2575 O O . LEU A 1 332 ? 19.524 1.032 -27.868 1.00 64.56 332 LEU A O 1
ATOM 2579 N N . ALA A 1 333 ? 19.571 -0.206 -25.999 1.00 65.38 333 ALA A N 1
ATOM 2580 C CA . ALA A 1 333 ? 21.006 -0.052 -25.785 1.00 65.38 333 ALA A CA 1
ATOM 2581 C C . ALA A 1 333 ? 21.799 -0.647 -26.959 1.00 65.38 333 ALA A C 1
ATOM 2583 O O . ALA A 1 333 ? 22.693 0.004 -27.496 1.00 65.38 333 ALA A O 1
ATOM 2584 N N . THR A 1 334 ? 21.416 -1.837 -27.428 1.00 66.38 334 THR A N 1
ATOM 2585 C CA . THR A 1 334 ? 21.968 -2.450 -28.640 1.00 66.38 334 THR A CA 1
ATOM 2586 C C . THR A 1 334 ? 21.696 -1.596 -29.877 1.00 66.38 334 THR A C 1
ATOM 2588 O O . THR A 1 334 ? 22.589 -1.440 -30.701 1.00 66.38 334 THR A O 1
ATOM 2591 N N . GLY A 1 335 ? 20.508 -1.000 -30.000 1.00 68.44 335 GLY A N 1
ATOM 2592 C CA . GLY A 1 335 ? 20.152 -0.093 -31.090 1.00 68.44 335 GLY A CA 1
ATOM 2593 C C . GLY A 1 335 ? 21.017 1.166 -31.114 1.00 68.44 335 GLY A C 1
ATOM 2594 O O . GLY A 1 335 ? 21.532 1.529 -32.165 1.00 68.44 335 GLY A O 1
ATOM 2595 N N . ILE A 1 336 ? 21.256 1.785 -29.956 1.00 66.69 336 ILE A N 1
ATOM 2596 C CA . ILE A 1 336 ? 22.149 2.943 -29.814 1.00 66.69 336 ILE A CA 1
ATOM 2597 C C . ILE A 1 336 ? 23.577 2.551 -30.202 1.00 66.69 336 ILE A C 1
ATOM 2599 O O . ILE A 1 336 ? 24.191 3.224 -31.025 1.00 66.69 336 ILE A O 1
ATOM 2603 N N . VAL A 1 337 ? 24.088 1.431 -29.680 1.00 67.44 337 VAL A N 1
ATOM 2604 C CA . VAL A 1 337 ? 25.418 0.917 -30.042 1.00 67.44 337 VAL A CA 1
ATOM 2605 C C . VAL A 1 337 ? 25.504 0.613 -31.537 1.00 67.44 337 VAL A C 1
ATOM 2607 O O . VAL A 1 337 ? 26.513 0.933 -32.158 1.00 67.44 337 VAL A O 1
ATOM 2610 N N . ALA A 1 338 ? 24.459 0.048 -32.141 1.00 64.94 338 ALA A N 1
ATOM 2611 C CA . ALA A 1 338 ? 24.411 -0.242 -33.568 1.00 64.94 338 ALA A CA 1
ATOM 2612 C C . ALA A 1 338 ? 24.414 1.038 -34.410 1.00 64.94 338 ALA A C 1
ATOM 2614 O O . ALA A 1 338 ? 25.177 1.113 -35.367 1.00 64.94 338 ALA A O 1
ATOM 2615 N N . VAL A 1 339 ? 23.636 2.059 -34.038 1.00 65.88 339 VAL A N 1
ATOM 2616 C CA . VAL A 1 339 ? 23.648 3.372 -34.704 1.00 65.88 339 VAL A CA 1
ATOM 2617 C C . VAL A 1 339 ? 25.035 4.004 -34.607 1.00 65.88 339 VAL A C 1
ATOM 2619 O O . VAL A 1 339 ? 25.589 4.396 -35.628 1.00 65.88 339 VAL A O 1
ATOM 2622 N N . VAL A 1 340 ? 25.644 4.018 -33.418 1.00 65.88 340 VAL A N 1
ATOM 2623 C CA . VAL A 1 340 ? 27.017 4.512 -33.217 1.00 65.88 340 VAL A CA 1
ATOM 2624 C C . VAL A 1 340 ? 28.021 3.715 -34.058 1.00 65.88 340 VAL A C 1
ATOM 2626 O O . VAL A 1 340 ? 28.858 4.297 -34.736 1.00 65.88 340 VAL A O 1
ATOM 2629 N N . THR A 1 341 ? 27.917 2.386 -34.080 1.00 64.94 341 THR A N 1
ATOM 2630 C CA . THR A 1 341 ? 28.813 1.507 -34.852 1.00 64.94 341 THR A CA 1
ATOM 2631 C C . THR A 1 341 ? 28.652 1.709 -36.357 1.00 64.94 341 THR A C 1
ATOM 2633 O O . THR A 1 341 ? 29.638 1.700 -37.086 1.00 64.94 341 THR A O 1
ATOM 2636 N N . ILE A 1 342 ? 27.424 1.901 -36.842 1.00 64.75 342 ILE A N 1
ATOM 2637 C CA . ILE A 1 342 ? 27.131 2.206 -38.247 1.00 64.75 342 ILE A CA 1
ATOM 2638 C C . ILE A 1 342 ? 27.730 3.563 -38.612 1.00 64.75 342 ILE A C 1
ATOM 2640 O O . ILE A 1 342 ? 28.405 3.651 -39.635 1.00 64.75 342 ILE A O 1
ATOM 2644 N N . LEU A 1 343 ? 27.568 4.580 -37.760 1.00 61.38 343 LEU A N 1
ATOM 2645 C CA . LEU A 1 343 ? 28.226 5.873 -37.944 1.00 61.38 343 LEU A CA 1
ATOM 2646 C C . LEU A 1 343 ? 29.748 5.682 -38.059 1.00 61.38 343 LEU A C 1
ATOM 2648 O O . LEU A 1 343 ? 30.321 6.047 -39.077 1.00 61.38 343 LEU A O 1
ATOM 2652 N N . PHE A 1 344 ? 30.388 4.988 -37.113 1.00 63.00 344 PHE A N 1
ATOM 2653 C CA . PHE A 1 344 ? 31.834 4.712 -37.148 1.00 63.00 344 PHE A CA 1
ATOM 2654 C C . PHE A 1 344 ? 32.303 3.879 -38.351 1.00 63.00 344 PHE A C 1
ATOM 2656 O O . PHE A 1 344 ? 33.416 4.067 -38.830 1.00 63.00 344 PHE A O 1
ATOM 2663 N N . LYS A 1 345 ? 31.492 2.926 -38.823 1.00 62.16 345 LYS A N 1
ATOM 2664 C CA . LYS A 1 345 ? 31.852 2.027 -39.929 1.00 62.16 345 LYS A CA 1
ATOM 2665 C C . LYS A 1 345 ? 31.761 2.715 -41.290 1.00 62.16 345 LYS A C 1
ATOM 2667 O O . LYS A 1 345 ? 32.556 2.402 -42.173 1.00 62.16 345 LYS A O 1
ATOM 2672 N N . TYR A 1 346 ? 30.775 3.588 -41.477 1.00 60.16 346 TYR A N 1
ATOM 2673 C CA . TYR A 1 346 ? 30.545 4.274 -42.751 1.00 60.16 346 TYR A CA 1
ATOM 2674 C C . TYR A 1 346 ? 31.176 5.670 -42.813 1.00 60.16 346 TYR A C 1
ATOM 2676 O O . TYR A 1 346 ? 31.229 6.249 -43.894 1.00 60.16 346 TYR A O 1
ATOM 2684 N N . LEU A 1 347 ? 31.727 6.171 -41.703 1.00 54.66 347 LEU A N 1
ATOM 2685 C CA . LEU A 1 347 ? 32.643 7.310 -41.684 1.00 54.66 347 LEU A CA 1
ATOM 2686 C C . LEU A 1 347 ? 34.083 6.791 -41.795 1.00 54.66 347 LEU A C 1
ATOM 2688 O O . LEU A 1 347 ? 34.599 6.217 -40.834 1.00 54.66 347 LEU A O 1
ATOM 2692 N N . PRO A 1 348 ? 34.764 6.945 -42.944 1.00 55.50 348 PRO A N 1
ATOM 2693 C CA . PRO A 1 348 ? 36.141 6.500 -43.077 1.00 55.50 348 PRO A CA 1
ATOM 2694 C C . PRO A 1 348 ? 37.053 7.306 -42.139 1.00 55.50 348 PRO A C 1
ATOM 2696 O O . PRO A 1 348 ? 37.474 8.423 -42.433 1.00 55.50 348 PRO A O 1
ATOM 2699 N N . VAL A 1 349 ? 37.424 6.676 -41.021 1.00 52.00 349 VAL A N 1
ATOM 2700 C CA . VAL A 1 349 ? 38.463 7.099 -40.061 1.00 52.00 349 VAL A CA 1
ATOM 2701 C C . VAL A 1 349 ? 39.823 7.365 -40.739 1.00 52.00 349 VAL A C 1
ATOM 2703 O O . VAL A 1 349 ? 40.715 7.997 -40.179 1.00 52.00 349 VAL A O 1
ATOM 2706 N N . THR A 1 350 ? 39.996 6.921 -41.984 1.00 54.03 350 THR A N 1
ATOM 2707 C CA . THR A 1 350 ? 41.237 7.044 -42.750 1.00 54.03 350 THR A CA 1
ATOM 2708 C C . THR A 1 350 ? 41.582 8.474 -43.164 1.00 54.03 350 THR A C 1
ATOM 2710 O O . THR A 1 350 ? 42.756 8.754 -43.383 1.00 54.03 350 THR A O 1
ATOM 2713 N N . SER A 1 351 ? 40.621 9.398 -43.241 1.00 55.69 351 SER A N 1
ATOM 2714 C CA . SER A 1 351 ? 40.888 10.753 -43.751 1.00 55.69 351 SER A CA 1
ATOM 2715 C C . SER A 1 351 ? 41.671 11.625 -42.760 1.00 55.69 351 SER A C 1
ATOM 2717 O O . SER A 1 351 ? 42.565 12.366 -43.159 1.00 55.69 351 SER A O 1
ATOM 2719 N N . TRP A 1 352 ? 41.387 11.519 -41.459 1.00 53.41 352 TRP A N 1
ATOM 2720 C CA . TRP A 1 352 ? 41.951 12.423 -40.449 1.00 53.41 352 TRP A CA 1
ATOM 2721 C C . TRP A 1 352 ? 43.256 11.913 -39.834 1.00 53.41 352 TRP A C 1
ATOM 2723 O O . TRP A 1 352 ? 44.106 12.723 -39.487 1.00 53.41 352 TRP A O 1
ATOM 2733 N N . VAL A 1 353 ? 43.483 10.595 -39.771 1.00 56.69 353 VAL A N 1
ATOM 2734 C CA . VAL A 1 353 ? 44.798 10.040 -39.390 1.00 56.69 353 VAL A CA 1
ATOM 2735 C C . VAL A 1 353 ? 45.851 10.362 -40.456 1.00 56.69 353 VAL A C 1
ATOM 2737 O O . VAL A 1 353 ? 46.988 10.678 -40.115 1.00 56.69 353 VAL A O 1
ATOM 2740 N N . LEU A 1 354 ? 45.473 10.348 -41.741 1.00 56.19 354 LEU A N 1
ATOM 2741 C CA . LEU A 1 354 ? 46.350 10.781 -42.833 1.00 56.19 354 LEU A CA 1
ATOM 2742 C C . LEU A 1 354 ? 46.566 12.300 -42.815 1.00 56.19 354 LEU A C 1
ATOM 2744 O O . LEU A 1 354 ? 47.701 12.740 -42.938 1.00 56.19 354 LEU A O 1
ATOM 2748 N N . TRP A 1 355 ? 45.524 13.092 -42.556 1.00 59.66 355 TRP A N 1
ATOM 2749 C CA . TRP A 1 355 ? 45.649 14.547 -42.433 1.00 59.66 355 TRP A CA 1
ATOM 2750 C C . TRP A 1 355 ? 46.445 14.997 -41.193 1.00 59.66 355 TRP A C 1
ATOM 2752 O O . TRP A 1 355 ? 47.261 15.903 -41.300 1.00 59.66 355 TRP A O 1
ATOM 2762 N N . LEU A 1 356 ? 46.292 14.345 -40.033 1.00 54.88 356 LEU A N 1
ATOM 2763 C CA . LEU A 1 356 ? 47.106 14.619 -38.839 1.00 54.88 356 LEU A CA 1
ATOM 2764 C C . LEU A 1 356 ? 48.558 14.174 -39.033 1.00 54.88 356 LEU A C 1
ATOM 2766 O O . LEU A 1 356 ? 49.463 14.873 -38.593 1.00 54.88 356 LEU A O 1
ATOM 2770 N N . ARG A 1 357 ? 48.804 13.045 -39.710 1.00 65.88 357 ARG A N 1
ATOM 2771 C CA . ARG A 1 357 ? 50.161 12.632 -40.092 1.00 65.88 357 ARG A CA 1
ATOM 2772 C C . ARG A 1 357 ? 50.807 13.646 -41.038 1.00 65.88 357 ARG A C 1
ATOM 2774 O O . ARG A 1 357 ? 51.984 13.938 -40.876 1.00 65.88 357 ARG A O 1
ATOM 2781 N N . ASP A 1 358 ? 50.052 14.184 -41.991 1.00 71.81 358 ASP A N 1
ATOM 2782 C CA . ASP A 1 358 ? 50.565 15.155 -42.960 1.00 71.81 358 ASP A CA 1
ATOM 2783 C C . ASP A 1 358 ? 50.691 16.575 -42.357 1.00 71.81 358 ASP A C 1
ATOM 2785 O O . ASP A 1 358 ? 51.548 17.340 -42.793 1.00 71.81 358 ASP A O 1
ATOM 2789 N N . TRP A 1 359 ? 49.912 16.917 -41.317 1.00 70.81 359 TRP A N 1
ATOM 2790 C CA . TRP A 1 359 ? 50.076 18.161 -40.546 1.00 70.81 359 TRP A CA 1
ATOM 2791 C C . TRP A 1 359 ? 51.269 18.061 -39.579 1.00 70.81 359 TRP A C 1
ATOM 2793 O O . TRP A 1 359 ? 52.125 18.936 -39.573 1.00 70.81 359 TRP A O 1
ATOM 2803 N N . PHE A 1 360 ? 51.390 16.992 -38.788 1.00 68.75 360 PHE A N 1
ATOM 2804 C CA . PHE A 1 360 ? 52.500 16.837 -37.832 1.00 68.75 360 PHE A CA 1
ATOM 2805 C C . PHE A 1 360 ? 53.809 16.318 -38.460 1.00 68.75 360 PHE A C 1
ATOM 2807 O O . PHE A 1 360 ? 54.817 16.214 -37.762 1.00 68.75 360 PHE A O 1
ATOM 2814 N N . GLY A 1 361 ? 53.796 15.969 -39.749 1.00 63.91 361 GLY A N 1
ATOM 2815 C CA . GLY A 1 361 ? 54.926 15.403 -40.491 1.00 63.91 361 GLY A CA 1
ATOM 2816 C C . GLY A 1 361 ? 55.700 16.378 -41.389 1.00 63.91 361 GLY A C 1
ATOM 2817 O O . GLY A 1 361 ? 56.558 15.904 -42.132 1.00 63.91 361 GLY A O 1
ATOM 2818 N N . ASN A 1 362 ? 55.421 17.687 -41.335 1.00 42.94 362 ASN A N 1
ATOM 2819 C CA . ASN A 1 362 ? 56.202 18.744 -41.999 1.00 42.94 362 ASN A CA 1
ATOM 2820 C C . ASN A 1 362 ? 56.629 19.835 -41.017 1.00 42.94 362 ASN A C 1
ATOM 2822 O O . ASN A 1 362 ? 55.748 20.344 -40.288 1.00 42.94 362 ASN A O 1
#

pLDDT: mean 80.5, std 15.01, range [26.7, 96.12]

Sequence (362 aa):
MNIDEIGPIEGHWLGEIRGTHIGNAFLRVYRSNGELISDLRINIQGEVTVFDGRVNAGPPMTIDLVPHVEPGIEIDQSLVGRMTIGNIHTDGFSSEWELSNGARGIAKWIATTVSQGTTTVQTPLVPIRPAQLISKEVPIGAVTIYRTELEGLIQKLKSLCSNDIEPVITATIDNGKVIMYAKDILARGDLPSSVNECTISIADNQPNAQKSIVINFNKQSESNVVVQGPDETWSTGASVDLTEFMKRYTSYGTTAFRKYGLLINAFIFLSAIIVIPDFDIVERVLLIIVIYTVMIAFISLHALVPNTVIYFDDTKRNPFRRQLPTIYSAVLATGIVAVVTILFKYLPVTSWVLWLRDWFGN